Protein AF-A0A9E3E970-F1 (afdb_monomer)

Secondary structure (DSSP, 8-state):
-EEEEESPPPTTTS--S-EEHHHHHHHHHH---SEEEEE-HHHHHHHHHHHHTT---TTSPPPPHHHHHHHHTTTGGGHHHHHHTT---S-TT-PPPPPPGGG--HHHHHHHHHHHHHHHHHH-HHHHHHHHHHHHHHHHHHHHT--S-HHHHHHHHHHHHHHHHHHHHHHTT--S-HHHHHHHHHHHHHHHHHHHHHHTT--S-EEEEEEETTEEEEEEEETTEEEEES--STT-EEEEEEEEEESS---EEEEEEEE-

Radius of gyration: 18.22 Å; Cα contacts (8 Å, |Δi|>4): 454; chains: 1; bounding box: 36×43×51 Å

pLDDT: mean 91.6, std 11.48, range [42.0, 98.88]

Mean predicted aligned error: 4.75 Å

Structure (mmCIF, N/CA/C/O backbone):
data_AF-A0A9E3E970-F1
#
_entry.id   AF-A0A9E3E970-F1
#
loop_
_atom_site.group_PDB
_atom_site.id
_atom_site.type_symbol
_atom_site.label_atom_id
_atom_site.label_alt_id
_atom_site.label_comp_id
_atom_site.label_asym_id
_atom_site.label_entity_id
_atom_site.label_seq_id
_atom_site.pdbx_PDB_ins_code
_atom_site.Cartn_x
_atom_site.Cartn_y
_atom_site.Cartn_z
_atom_site.occupancy
_atom_site.B_iso_or_equiv
_atom_site.auth_seq_id
_atom_site.auth_comp_id
_atom_site.auth_asym_id
_atom_site.auth_atom_id
_atom_site.pdbx_PDB_model_num
ATOM 1 N N . MET A 1 1 ? 3.393 6.072 -10.618 1.00 89.75 1 MET A N 1
ATOM 2 C CA . MET A 1 1 ? 3.023 4.786 -11.252 1.00 89.75 1 MET A CA 1
ATOM 3 C C . MET A 1 1 ? 3.759 3.598 -10.650 1.00 89.75 1 MET A C 1
ATOM 5 O O . MET A 1 1 ? 4.917 3.729 -10.258 1.00 89.75 1 MET A O 1
ATOM 9 N N . VAL A 1 2 ? 3.107 2.430 -10.656 1.00 95.81 2 VAL A N 1
ATOM 10 C CA . VAL A 1 2 ? 3.748 1.128 -10.426 1.00 95.81 2 VAL A CA 1
ATOM 11 C C . VAL A 1 2 ? 4.296 0.612 -11.752 1.00 95.81 2 VAL A C 1
ATOM 13 O O . VAL A 1 2 ? 3.579 0.541 -12.754 1.00 95.81 2 VAL A O 1
ATOM 16 N N . LEU A 1 3 ? 5.572 0.243 -11.755 1.00 95.44 3 LEU A N 1
ATOM 17 C CA . LEU A 1 3 ? 6.251 -0.310 -12.921 1.00 95.44 3 LEU A CA 1
ATOM 18 C C . LEU A 1 3 ? 6.224 -1.839 -12.890 1.00 95.44 3 LEU A C 1
ATOM 20 O O . LEU A 1 3 ? 6.558 -2.443 -11.874 1.00 95.44 3 LEU A O 1
ATOM 24 N N . ASN A 1 4 ? 5.899 -2.471 -14.016 1.00 95.50 4 ASN A N 1
ATOM 25 C CA . ASN A 1 4 ? 6.040 -3.915 -14.210 1.00 95.50 4 ASN A CA 1
ATOM 26 C C . ASN A 1 4 ? 6.989 -4.194 -15.389 1.00 95.50 4 ASN A C 1
ATOM 28 O O . ASN A 1 4 ? 6.553 -4.194 -16.545 1.00 95.50 4 ASN A O 1
ATOM 32 N N . PRO A 1 5 ? 8.292 -4.364 -15.114 1.00 94.50 5 PRO A N 1
ATOM 33 C CA . PRO A 1 5 ? 9.315 -4.602 -16.131 1.00 94.50 5 PRO A CA 1
ATOM 34 C C . PRO A 1 5 ? 9.052 -5.843 -17.001 1.00 94.50 5 PRO A C 1
ATOM 36 O O . PRO A 1 5 ? 8.704 -6.910 -16.489 1.00 94.50 5 PRO A O 1
ATOM 39 N N . LEU A 1 6 ? 9.278 -5.723 -18.312 1.00 92.00 6 LEU A N 1
ATOM 40 C CA . LEU A 1 6 ? 9.127 -6.796 -19.299 1.00 92.00 6 LEU A CA 1
ATOM 41 C C . LEU A 1 6 ? 10.467 -7.168 -19.973 1.00 92.00 6 LEU A C 1
ATOM 43 O O . LEU A 1 6 ? 11.250 -6.272 -20.315 1.00 92.00 6 LEU A O 1
ATOM 47 N N . PRO A 1 7 ? 10.693 -8.463 -20.284 1.00 88.81 7 PRO A N 1
ATOM 48 C CA . PRO A 1 7 ? 9.803 -9.600 -20.020 1.00 88.81 7 PRO A CA 1
ATOM 49 C C . PRO A 1 7 ? 9.729 -9.952 -18.526 1.00 88.81 7 PRO A C 1
ATOM 51 O O . PRO A 1 7 ? 10.628 -9.619 -17.761 1.00 88.81 7 PRO A O 1
ATOM 54 N N . ALA A 1 8 ? 8.658 -10.640 -18.120 1.00 81.62 8 ALA A N 1
ATOM 55 C CA . ALA A 1 8 ? 8.549 -11.151 -16.757 1.00 81.62 8 ALA A CA 1
ATOM 56 C C . ALA A 1 8 ? 9.716 -12.112 -16.440 1.00 81.62 8 ALA A C 1
ATOM 58 O O . ALA A 1 8 ? 10.157 -12.846 -17.335 1.00 81.62 8 ALA A O 1
ATOM 59 N N . PRO A 1 9 ? 10.203 -12.150 -15.187 1.00 75.44 9 PRO A N 1
ATOM 60 C CA . PRO A 1 9 ? 11.309 -13.020 -14.810 1.00 75.44 9 PRO A CA 1
ATOM 61 C C . PRO A 1 9 ? 10.949 -14.489 -15.051 1.00 75.44 9 PRO A C 1
ATOM 63 O O . PRO A 1 9 ? 9.911 -14.990 -14.598 1.00 75.44 9 PRO A O 1
ATOM 66 N N . SER A 1 10 ? 11.824 -15.200 -15.765 1.00 72.94 10 SER A N 1
ATOM 67 C CA . SER A 1 10 ? 11.634 -16.630 -16.011 1.00 72.94 10 SER A CA 1
ATOM 68 C C . SER A 1 10 ? 11.702 -17.416 -14.698 1.00 72.94 10 SER A C 1
ATOM 70 O O . SER A 1 10 ? 12.382 -17.020 -13.752 1.00 72.94 10 SER A O 1
ATOM 72 N N . ARG A 1 11 ? 11.053 -18.588 -14.635 1.00 67.62 11 ARG A N 1
ATOM 73 C CA . ARG A 1 11 ? 11.097 -19.473 -13.450 1.00 67.62 11 ARG A CA 1
ATOM 74 C C . ARG A 1 11 ? 12.522 -19.801 -12.978 1.00 67.62 11 ARG A C 1
ATOM 76 O O . ARG A 1 11 ? 12.715 -20.021 -11.789 1.00 67.62 11 ARG A O 1
ATOM 83 N N . ALA A 1 12 ? 13.494 -19.848 -13.891 1.00 59.78 12 ALA A N 1
ATOM 84 C CA . ALA A 1 12 ? 14.896 -20.125 -13.577 1.00 59.78 12 ALA A CA 1
ATOM 85 C C . ALA A 1 12 ? 15.627 -18.927 -12.943 1.00 59.78 12 ALA A C 1
ATOM 87 O O . ALA A 1 12 ? 16.611 -19.126 -12.239 1.00 59.78 12 ALA A O 1
ATOM 88 N N . GLN A 1 13 ? 15.147 -17.704 -13.182 1.00 63.44 13 GLN A N 1
ATOM 89 C CA . GLN A 1 13 ? 15.713 -16.463 -12.643 1.00 63.44 13 GLN A CA 1
ATOM 90 C C . GLN A 1 13 ? 15.093 -16.055 -11.302 1.00 63.44 13 GLN A C 1
ATOM 92 O O . GLN A 1 13 ? 15.619 -15.159 -10.649 1.00 63.44 13 GLN A O 1
ATOM 97 N N . ARG A 1 14 ? 13.990 -16.696 -10.892 1.00 72.56 14 ARG A N 1
ATOM 98 C CA . ARG A 1 14 ? 13.326 -16.400 -9.619 1.00 72.56 14 ARG A CA 1
ATOM 99 C C . ARG A 1 14 ? 14.222 -16.774 -8.447 1.00 72.56 14 ARG A C 1
ATOM 101 O O . AR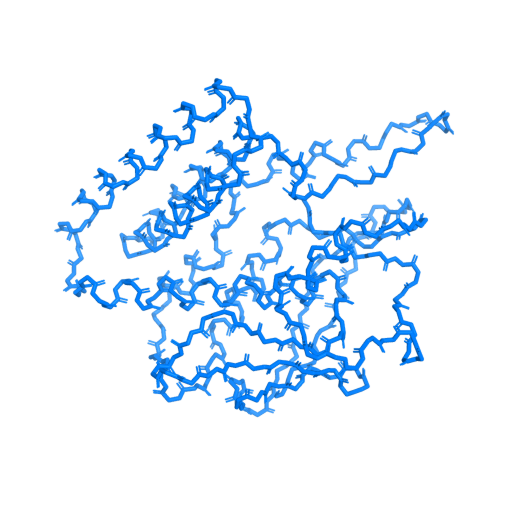G A 1 14 ? 14.702 -17.910 -8.351 1.00 72.56 14 ARG A O 1
ATOM 108 N N . ASN A 1 15 ? 14.411 -15.826 -7.540 1.00 66.94 15 ASN A N 1
ATOM 109 C CA . ASN A 1 15 ? 15.110 -16.071 -6.298 1.00 66.94 15 ASN A CA 1
ATOM 110 C C . ASN A 1 15 ? 14.233 -16.970 -5.417 1.00 66.94 15 ASN A C 1
ATOM 112 O O . ASN A 1 15 ? 13.068 -16.677 -5.166 1.00 66.94 15 ASN A O 1
ATOM 116 N N . ARG A 1 16 ? 14.779 -18.097 -4.954 1.00 75.81 16 ARG A N 1
ATOM 117 C CA . ARG A 1 16 ? 14.053 -19.019 -4.064 1.00 75.81 16 ARG A CA 1
ATOM 118 C C . ARG A 1 16 ? 14.128 -18.600 -2.597 1.00 75.81 16 ARG A C 1
ATOM 120 O O . ARG A 1 16 ? 13.463 -19.213 -1.763 1.00 75.81 16 ARG A O 1
ATOM 127 N N . HIS A 1 17 ? 14.942 -17.597 -2.276 1.00 84.44 17 HIS A N 1
ATOM 128 C CA . HIS A 1 17 ? 15.058 -17.076 -0.925 1.00 84.44 17 HIS A CA 1
ATOM 129 C C . HIS A 1 17 ? 13.853 -16.211 -0.570 1.00 84.44 17 HIS A C 1
ATOM 131 O O . HIS A 1 17 ? 13.454 -15.327 -1.323 1.00 84.44 17 HIS A O 1
ATOM 137 N N . LEU A 1 18 ? 13.308 -16.464 0.619 1.00 91.06 18 LEU A N 1
ATOM 138 C CA . LEU A 1 18 ? 12.272 -15.634 1.207 1.00 91.06 18 LEU A CA 1
ATOM 139 C C . LEU A 1 18 ? 12.833 -14.232 1.477 1.00 91.06 18 LEU A C 1
ATOM 141 O O . LEU A 1 18 ? 13.808 -14.088 2.217 1.00 91.06 18 LEU A O 1
ATOM 145 N N . SER A 1 19 ? 12.200 -13.217 0.899 1.00 93.75 19 SER A N 1
ATOM 146 C CA . SER A 1 19 ? 12.526 -11.804 1.114 1.00 93.75 19 SER A CA 1
ATOM 147 C C . SER A 1 19 ? 11.376 -11.066 1.807 1.00 93.75 19 SER A C 1
ATOM 149 O O . SER A 1 19 ? 10.282 -11.604 1.972 1.00 93.75 19 SER A O 1
ATOM 151 N N . CYS A 1 20 ? 11.609 -9.830 2.245 1.00 95.94 20 CYS A N 1
ATOM 152 C CA . CYS A 1 20 ? 10.509 -8.939 2.617 1.00 95.94 20 CYS A CA 1
ATOM 153 C C . CYS A 1 20 ? 9.732 -8.540 1.351 1.00 95.94 20 CYS A C 1
ATOM 155 O O . CYS A 1 20 ? 10.352 -8.216 0.339 1.00 95.94 20 CYS A O 1
ATOM 157 N N . ALA A 1 21 ? 8.399 -8.504 1.406 1.00 97.38 21 ALA A N 1
ATOM 158 C CA . ALA A 1 21 ? 7.566 -8.098 0.270 1.00 97.38 21 ALA A CA 1
ATOM 159 C C . ALA A 1 21 ? 7.916 -6.696 -0.258 1.00 97.38 21 ALA A C 1
ATOM 161 O O . ALA A 1 21 ? 7.975 -6.510 -1.471 1.00 97.38 21 ALA A O 1
ATOM 162 N N . TRP A 1 22 ? 8.263 -5.749 0.624 1.00 96.50 22 TRP A N 1
ATOM 163 C CA . TRP A 1 22 ? 8.774 -4.438 0.206 1.00 96.50 22 TRP A CA 1
ATOM 164 C C . TRP A 1 22 ? 10.061 -4.543 -0.610 1.00 96.50 22 TRP A C 1
ATOM 166 O O . TRP A 1 22 ? 10.170 -3.897 -1.643 1.00 96.50 22 TRP A O 1
ATOM 176 N N . GLN A 1 23 ? 10.997 -5.410 -0.214 1.00 96.00 23 GLN A N 1
ATOM 177 C CA . GLN A 1 23 ? 12.234 -5.606 -0.972 1.00 96.00 23 GLN A CA 1
ATOM 178 C C . GLN A 1 23 ? 11.950 -6.167 -2.370 1.00 96.00 23 GLN A C 1
ATOM 180 O O . GLN A 1 23 ? 12.575 -5.747 -3.340 1.00 96.00 23 GLN A O 1
ATOM 185 N N . ALA A 1 24 ? 11.001 -7.101 -2.491 1.00 95.81 24 ALA A N 1
ATOM 186 C CA . ALA A 1 24 ? 10.593 -7.639 -3.787 1.00 95.81 24 ALA A CA 1
ATOM 187 C C . ALA A 1 24 ? 9.978 -6.550 -4.687 1.00 95.81 24 ALA A C 1
ATOM 189 O O . ALA A 1 24 ? 10.324 -6.466 -5.866 1.00 95.81 24 ALA A O 1
ATOM 190 N N . VAL A 1 25 ? 9.125 -5.686 -4.123 1.00 97.44 25 VAL A N 1
ATOM 191 C CA . VAL A 1 25 ? 8.552 -4.529 -4.828 1.00 97.44 25 VAL A CA 1
ATOM 192 C C . VAL A 1 25 ? 9.646 -3.551 -5.256 1.00 97.44 25 VAL A C 1
ATOM 194 O O . VAL A 1 25 ? 9.717 -3.207 -6.433 1.00 97.44 25 VAL A O 1
ATOM 197 N N . GLU A 1 26 ? 10.532 -3.141 -4.347 1.00 95.81 26 GLU A N 1
ATOM 198 C CA . GLU A 1 26 ? 11.637 -2.216 -4.632 1.00 95.81 26 GLU A CA 1
ATOM 199 C C . GLU A 1 26 ? 12.558 -2.736 -5.739 1.00 95.81 26 GLU A C 1
ATOM 201 O O . GLU A 1 26 ? 12.889 -1.993 -6.666 1.00 95.81 26 GLU A O 1
ATOM 206 N N . ASN A 1 27 ? 12.919 -4.023 -5.696 1.00 94.88 27 ASN A N 1
ATOM 207 C CA . ASN A 1 27 ? 13.741 -4.650 -6.729 1.00 94.88 27 ASN A CA 1
ATOM 208 C C . ASN A 1 27 ? 13.074 -4.541 -8.106 1.00 94.88 27 ASN A C 1
ATOM 210 O O . ASN A 1 27 ? 13.721 -4.152 -9.073 1.00 94.88 27 ASN A O 1
ATOM 214 N N . ARG A 1 28 ? 11.768 -4.823 -8.195 1.00 95.31 28 ARG A N 1
ATOM 215 C CA . ARG A 1 28 ? 11.013 -4.712 -9.452 1.00 95.31 28 ARG A CA 1
ATOM 216 C C . ARG A 1 28 ? 10.837 -3.267 -9.906 1.00 95.31 28 ARG A C 1
ATOM 218 O O . ARG A 1 28 ? 10.915 -2.996 -11.098 1.00 95.31 28 ARG A O 1
ATOM 225 N N . GLN A 1 29 ? 10.625 -2.336 -8.978 1.00 95.56 29 GLN A N 1
ATOM 226 C CA . GLN A 1 29 ? 10.483 -0.913 -9.293 1.00 95.56 29 GLN A CA 1
ATOM 227 C C . GLN A 1 29 ? 11.783 -0.265 -9.789 1.00 95.56 29 GLN A C 1
ATOM 229 O O . GLN A 1 29 ? 11.719 0.741 -10.488 1.00 95.56 29 GLN A O 1
ATOM 234 N N . THR A 1 30 ? 12.941 -0.820 -9.430 1.00 93.94 30 THR A N 1
ATOM 235 C CA . THR A 1 30 ? 14.270 -0.303 -9.809 1.00 93.94 30 THR A CA 1
ATOM 236 C C . THR A 1 30 ? 14.935 -1.112 -10.924 1.00 93.94 30 THR A C 1
ATOM 238 O O . THR A 1 30 ? 16.035 -0.782 -11.371 1.00 93.94 30 THR A O 1
ATOM 241 N N . GLU A 1 31 ? 14.272 -2.164 -11.407 1.00 92.50 31 GLU A N 1
ATOM 242 C CA . GLU A 1 31 ? 14.797 -3.032 -12.451 1.00 92.50 31 GLU A CA 1
ATOM 243 C C . GLU A 1 31 ? 14.843 -2.314 -13.802 1.00 92.50 31 GLU A C 1
ATOM 245 O O . GLU A 1 31 ? 13.840 -1.825 -14.333 1.00 92.50 31 GLU A O 1
ATOM 250 N N . ALA A 1 32 ? 16.032 -2.305 -14.401 1.00 90.50 32 ALA A N 1
ATOM 251 C CA . ALA A 1 32 ? 16.210 -1.808 -15.751 1.00 90.50 32 ALA A CA 1
ATOM 252 C C . ALA A 1 32 ? 15.537 -2.755 -16.755 1.00 90.50 32 ALA A C 1
ATOM 254 O O . ALA A 1 32 ? 15.919 -3.917 -16.889 1.00 90.50 32 ALA A O 1
ATOM 255 N N . ALA A 1 33 ? 14.591 -2.230 -17.527 1.00 91.00 33 ALA A N 1
ATOM 256 C CA . ALA A 1 33 ? 13.971 -2.943 -18.634 1.00 91.00 33 ALA A CA 1
ATOM 257 C C . ALA A 1 33 ? 13.914 -2.082 -19.894 1.00 91.00 33 ALA A C 1
ATOM 259 O O . ALA A 1 33 ? 14.287 -0.910 -19.908 1.00 91.00 33 ALA A O 1
ATOM 260 N N . ARG A 1 34 ? 13.495 -2.703 -20.996 1.00 89.69 34 ARG A N 1
ATOM 261 C CA . ARG A 1 34 ? 13.232 -2.004 -22.264 1.00 89.69 34 ARG A CA 1
ATOM 262 C C . ARG A 1 34 ? 11.753 -1.712 -22.465 1.00 89.69 34 ARG A C 1
ATOM 264 O O . ARG A 1 34 ? 11.412 -0.870 -23.290 1.00 89.69 34 ARG A O 1
ATOM 271 N N . GLN A 1 35 ? 10.897 -2.454 -21.769 1.00 91.25 35 GLN A N 1
ATOM 272 C CA . GLN A 1 35 ? 9.453 -2.321 -21.814 1.00 91.25 35 GLN A CA 1
ATOM 273 C C . GLN A 1 35 ? 8.875 -2.525 -20.416 1.00 91.25 35 GLN A C 1
ATOM 275 O O . GLN A 1 35 ? 9.460 -3.235 -19.601 1.00 91.25 35 GLN A O 1
ATOM 280 N N . TRP A 1 36 ? 7.712 -1.938 -20.170 1.00 93.06 36 TRP A N 1
ATOM 281 C CA . TRP A 1 36 ? 6.975 -2.039 -18.922 1.00 93.06 36 TRP A CA 1
ATOM 282 C C . TRP A 1 36 ? 5.481 -2.138 -19.204 1.00 93.06 36 TRP A C 1
ATOM 284 O O . TRP A 1 36 ? 4.989 -1.591 -20.198 1.00 93.06 36 TRP A O 1
ATOM 294 N N . TRP A 1 37 ? 4.757 -2.774 -18.290 1.00 93.88 37 TRP A N 1
ATOM 295 C CA . TRP A 1 37 ? 3.399 -2.334 -18.005 1.00 93.88 37 TRP A CA 1
ATOM 296 C C . TRP A 1 37 ? 3.437 -1.211 -16.973 1.00 93.88 37 TRP A C 1
ATOM 298 O O . TRP A 1 37 ? 4.167 -1.288 -15.984 1.00 93.88 37 TRP A O 1
ATOM 308 N N . LEU A 1 38 ? 2.665 -0.165 -17.234 1.00 93.81 38 LEU A N 1
ATOM 309 C CA . LEU A 1 38 ? 2.463 0.975 -16.357 1.00 93.81 38 LEU A CA 1
ATOM 310 C C . LEU A 1 38 ? 1.085 0.849 -15.722 1.00 93.81 38 LEU A C 1
ATOM 312 O O . LEU A 1 38 ? 0.088 0.780 -16.445 1.00 93.81 38 LEU A O 1
ATOM 316 N N . ILE A 1 39 ? 1.044 0.827 -14.395 1.00 95.19 39 ILE A N 1
ATOM 317 C CA . ILE A 1 39 ? -0.187 0.786 -13.609 1.00 95.19 39 ILE A CA 1
ATOM 318 C C . ILE A 1 39 ? -0.276 2.099 -12.825 1.00 95.19 39 ILE A C 1
ATOM 320 O O . ILE A 1 39 ? 0.691 2.494 -12.159 1.00 95.19 39 ILE A O 1
ATOM 324 N N . ALA A 1 40 ? -1.403 2.804 -12.928 1.00 94.69 40 ALA A N 1
ATOM 325 C CA . ALA A 1 40 ? -1.621 4.016 -12.145 1.00 94.69 40 ALA A CA 1
ATOM 326 C C . ALA A 1 40 ? -1.785 3.655 -10.659 1.00 94.69 40 ALA A C 1
ATOM 328 O O . ALA A 1 40 ? -2.270 2.575 -10.328 1.00 94.69 40 ALA A O 1
ATOM 329 N N . GLN A 1 41 ? -1.401 4.551 -9.752 1.00 96.50 41 GLN A N 1
ATOM 330 C CA . GLN A 1 41 ? -1.565 4.317 -8.312 1.00 96.50 41 GLN A CA 1
ATOM 331 C C . GLN A 1 41 ? -3.047 4.157 -7.949 1.00 96.50 41 GLN A C 1
ATOM 333 O O . GLN A 1 41 ? -3.409 3.301 -7.151 1.00 96.50 41 GLN A O 1
ATOM 338 N N . ILE A 1 42 ? -3.933 4.901 -8.621 1.00 96.19 42 ILE A N 1
ATOM 339 C CA . ILE A 1 42 ? -5.381 4.732 -8.442 1.00 96.19 42 ILE A CA 1
ATOM 340 C C . ILE A 1 42 ? -5.863 3.330 -8.849 1.00 96.19 42 ILE A C 1
ATOM 342 O O . ILE A 1 42 ? -6.729 2.770 -8.183 1.00 96.19 42 ILE A O 1
ATOM 346 N N . ASP A 1 43 ? -5.281 2.731 -9.892 1.00 97.38 43 ASP A N 1
ATOM 347 C CA . ASP A 1 43 ? -5.656 1.387 -10.339 1.00 97.38 43 ASP A CA 1
ATOM 348 C C . ASP A 1 43 ? -5.169 0.316 -9.347 1.00 97.38 43 ASP A C 1
ATOM 350 O O . ASP A 1 43 ? -5.905 -0.632 -9.062 1.00 97.38 43 ASP A O 1
ATOM 354 N N . HIS A 1 44 ? -3.969 0.471 -8.758 1.00 98.19 44 HIS A N 1
ATOM 355 C CA . HIS A 1 44 ? -3.555 -0.420 -7.662 1.00 98.19 44 HIS A CA 1
ATOM 356 C C . HIS A 1 44 ? -4.447 -0.242 -6.436 1.00 98.19 44 HIS A C 1
ATOM 358 O O . HIS A 1 44 ? -4.718 -1.216 -5.741 1.00 98.19 44 HIS A O 1
ATOM 364 N N . ALA A 1 45 ? -4.922 0.979 -6.165 1.00 98.50 45 ALA A N 1
ATOM 365 C CA . ALA A 1 45 ? -5.724 1.248 -4.979 1.00 98.50 45 ALA A CA 1
ATOM 366 C C . ALA A 1 45 ? -7.070 0.544 -5.083 1.00 98.50 45 ALA A C 1
ATOM 368 O O . ALA A 1 45 ? -7.490 -0.118 -4.136 1.00 98.50 45 ALA A O 1
ATOM 369 N N . VAL A 1 46 ? -7.686 0.587 -6.266 1.00 98.50 46 VAL A N 1
ATOM 370 C CA . VAL A 1 46 ? -8.885 -0.199 -6.574 1.00 98.50 46 VAL A CA 1
ATOM 371 C C . VAL A 1 46 ? -8.632 -1.690 -6.353 1.00 98.50 46 VAL A C 1
ATOM 373 O O . VAL A 1 46 ? -9.411 -2.335 -5.651 1.00 98.50 46 VAL A O 1
ATOM 376 N N . LEU A 1 47 ? -7.507 -2.227 -6.844 1.00 98.62 47 LEU A N 1
ATOM 377 C CA . LEU A 1 47 ? -7.129 -3.619 -6.581 1.00 98.62 47 LEU A CA 1
ATOM 378 C C . LEU A 1 47 ? -6.978 -3.908 -5.075 1.00 98.62 47 LEU A C 1
ATOM 380 O O . LEU A 1 47 ? -7.416 -4.958 -4.611 1.00 98.62 47 LEU A O 1
ATOM 384 N N . ALA A 1 48 ? -6.397 -2.993 -4.295 1.00 98.75 48 ALA A N 1
ATOM 385 C CA . ALA A 1 48 ? -6.291 -3.126 -2.842 1.00 98.75 48 ALA A CA 1
ATOM 386 C C . ALA A 1 48 ? -7.672 -3.187 -2.164 1.00 98.75 48 ALA A C 1
ATOM 388 O O . ALA A 1 48 ? -7.870 -3.990 -1.253 1.00 98.75 48 ALA A O 1
ATOM 389 N N . GLY A 1 49 ? -8.644 -2.397 -2.631 1.00 98.69 49 GLY A N 1
ATOM 390 C CA . GLY A 1 49 ? -10.037 -2.478 -2.180 1.00 98.69 49 GLY A CA 1
ATOM 391 C C . GLY A 1 49 ? -10.690 -3.819 -2.528 1.00 98.69 49 GLY A C 1
ATOM 392 O O . GLY A 1 49 ? -11.325 -4.445 -1.677 1.00 98.69 49 GLY A O 1
ATOM 393 N N . ASP A 1 50 ? -10.471 -4.309 -3.749 1.00 98.12 50 ASP A N 1
ATOM 394 C CA . ASP A 1 50 ? -10.946 -5.621 -4.197 1.00 98.12 50 ASP A CA 1
ATOM 395 C C . ASP A 1 50 ? -10.364 -6.781 -3.375 1.00 98.12 50 ASP A C 1
ATOM 397 O O . ASP A 1 50 ? -11.071 -7.751 -3.081 1.00 98.12 50 ASP A O 1
ATOM 401 N N . LEU A 1 51 ? -9.087 -6.684 -2.999 1.00 97.94 51 LEU A N 1
ATOM 402 C CA . LEU A 1 51 ? -8.428 -7.623 -2.093 1.00 97.94 51 LEU A CA 1
ATOM 403 C C . LEU A 1 51 ? -9.061 -7.558 -0.701 1.00 97.94 51 LEU A C 1
ATOM 405 O O . LEU A 1 51 ? -9.433 -8.598 -0.161 1.00 97.94 51 LEU A O 1
ATOM 409 N N . ALA A 1 52 ? -9.241 -6.353 -0.153 1.00 98.00 52 ALA A N 1
ATOM 410 C CA . ALA A 1 52 ? -9.832 -6.136 1.165 1.00 98.00 52 ALA A CA 1
ATOM 411 C C . ALA A 1 52 ? -11.245 -6.732 1.279 1.00 98.00 52 ALA A C 1
ATOM 413 O O . ALA A 1 52 ? -11.566 -7.377 2.275 1.00 98.00 52 ALA A O 1
ATOM 414 N N . ALA A 1 53 ? -12.062 -6.588 0.231 1.00 97.25 53 ALA A N 1
ATOM 415 C CA . ALA A 1 53 ? -13.414 -7.145 0.161 1.00 97.25 53 ALA A CA 1
ATOM 416 C C . ALA A 1 53 ? -13.464 -8.686 0.166 1.00 97.25 53 ALA A C 1
ATOM 418 O O . ALA A 1 53 ? -14.535 -9.265 0.343 1.00 97.25 53 ALA A O 1
ATOM 419 N N . ARG A 1 54 ? -12.328 -9.356 -0.060 1.00 96.38 54 ARG A N 1
ATOM 420 C CA . ARG A 1 54 ? -12.220 -10.817 -0.207 1.00 96.38 54 ARG A CA 1
ATOM 421 C C . ARG A 1 54 ? -11.301 -11.459 0.829 1.00 96.38 54 ARG A C 1
ATOM 423 O O . ARG A 1 54 ? -10.954 -12.632 0.694 1.00 96.38 54 ARG A O 1
ATOM 430 N N . LEU A 1 55 ? -10.886 -10.699 1.842 1.00 95.62 55 LEU A N 1
ATOM 431 C CA . LEU A 1 55 ? -10.117 -11.240 2.953 1.00 95.62 55 LEU A CA 1
ATOM 432 C C . LEU A 1 55 ? -10.981 -12.221 3.744 1.00 95.62 55 LEU A C 1
ATOM 434 O O . LEU A 1 55 ? -12.026 -11.872 4.287 1.00 95.62 55 LEU A O 1
ATOM 438 N N . GLU A 1 56 ? -10.496 -13.450 3.847 1.00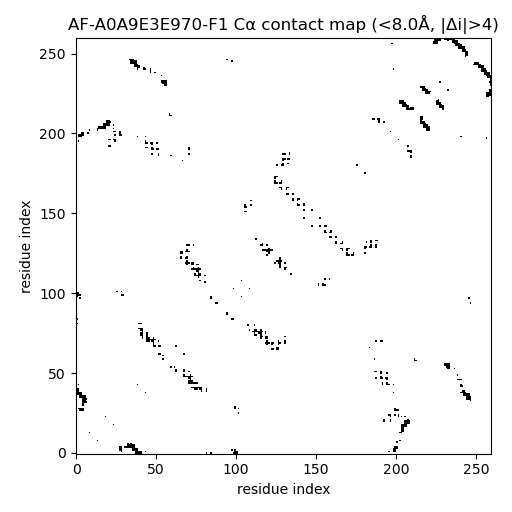 94.06 56 GLU A N 1
ATOM 439 C CA . GLU A 1 56 ? -11.072 -14.516 4.656 1.00 94.06 56 GLU A CA 1
ATOM 440 C C . GLU A 1 56 ? -9.970 -15.067 5.562 1.00 94.06 56 GLU A C 1
ATOM 442 O O . GLU A 1 56 ? -9.372 -16.111 5.302 1.00 94.06 56 GLU A O 1
ATOM 447 N N . PHE A 1 57 ? -9.665 -14.332 6.633 1.00 93.94 57 PHE A N 1
ATOM 448 C CA . PHE A 1 57 ? -8.669 -14.733 7.623 1.00 93.94 57 PHE A CA 1
ATOM 449 C C . PHE A 1 57 ? -9.203 -14.485 9.038 1.00 93.94 57 PHE A C 1
ATOM 451 O O . PHE A 1 57 ? -9.628 -13.366 9.307 1.00 93.94 57 PHE A O 1
ATOM 458 N N . PRO A 1 58 ? -9.163 -15.458 9.975 1.00 92.69 58 PRO A N 1
ATOM 459 C CA . PRO A 1 58 ? -9.824 -15.329 11.283 1.00 92.69 58 PRO A CA 1
ATOM 460 C C . PRO A 1 58 ? -9.422 -14.102 12.112 1.00 92.69 58 PRO A C 1
ATOM 462 O O . PRO A 1 58 ? -10.192 -13.637 12.947 1.00 92.69 58 PRO A O 1
ATOM 465 N N . ALA A 1 59 ? -8.209 -13.591 11.903 1.00 92.62 59 ALA A N 1
ATOM 466 C CA . ALA A 1 59 ? -7.693 -12.422 12.605 1.00 92.62 59 ALA A CA 1
ATOM 467 C C . ALA A 1 59 ? -8.045 -11.082 11.932 1.00 92.62 59 ALA A C 1
ATOM 469 O O . ALA A 1 59 ? -7.598 -10.049 12.420 1.00 92.62 59 ALA A O 1
ATOM 470 N N . ILE A 1 60 ? -8.785 -11.099 10.821 1.00 93.88 60 ILE A N 1
ATOM 471 C CA . ILE A 1 60 ? -9.251 -9.922 10.086 1.00 93.88 60 ILE A CA 1
ATOM 472 C C . ILE A 1 60 ? -10.784 -9.896 10.182 1.00 93.88 60 ILE A C 1
ATOM 474 O O . ILE A 1 60 ? -11.431 -10.886 9.833 1.00 93.88 60 ILE A O 1
ATOM 478 N N . PRO A 1 61 ? -11.393 -8.805 10.678 1.00 93.56 61 PRO A N 1
ATOM 479 C CA . P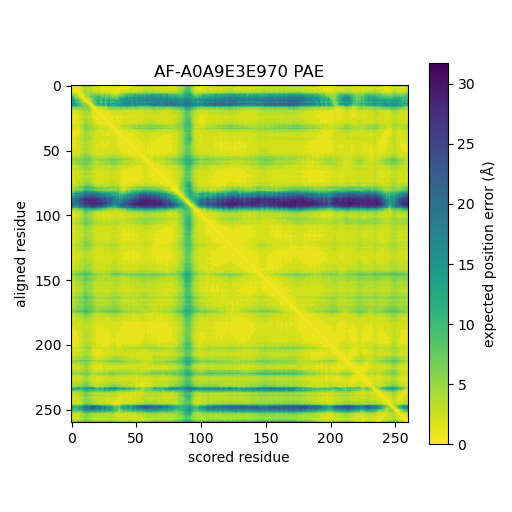RO A 1 61 ? -12.842 -8.698 10.760 1.00 93.56 61 PRO A CA 1
ATOM 480 C C . PRO A 1 61 ? -13.462 -8.554 9.368 1.00 93.56 61 PRO A C 1
ATOM 482 O O . PRO A 1 61 ? -12.809 -8.127 8.417 1.00 93.56 61 PRO A O 1
ATOM 485 N N . ILE A 1 62 ? -14.765 -8.825 9.270 1.00 95.06 62 ILE A N 1
ATOM 486 C CA . ILE A 1 62 ? -15.543 -8.415 8.098 1.00 95.06 62 ILE A CA 1
ATOM 487 C C . ILE A 1 62 ? -15.511 -6.885 8.036 1.00 95.06 62 ILE A C 1
ATOM 489 O O . ILE A 1 62 ? -15.916 -6.207 8.983 1.00 95.06 62 ILE A O 1
ATOM 493 N N . LEU A 1 63 ? -15.000 -6.351 6.931 1.00 97.56 63 LEU A N 1
ATOM 494 C CA . LEU A 1 63 ? -14.842 -4.915 6.742 1.00 97.56 63 LEU A CA 1
ATOM 495 C C . LEU A 1 63 ? -16.163 -4.283 6.301 1.00 97.56 63 LEU A C 1
ATOM 497 O O . LEU A 1 63 ? -16.923 -4.874 5.535 1.00 97.56 63 LEU A O 1
ATOM 501 N N . SER A 1 64 ? -16.426 -3.063 6.766 1.00 97.88 64 SER A N 1
ATOM 502 C CA . SER A 1 64 ? -17.552 -2.273 6.269 1.00 97.88 64 SER A CA 1
ATOM 503 C C . SER A 1 64 ? -17.278 -1.752 4.856 1.00 97.88 64 SER A C 1
ATOM 505 O O . SER A 1 64 ? -16.124 -1.588 4.451 1.00 97.88 64 SER A O 1
ATOM 507 N N . GLU A 1 65 ? -18.343 -1.414 4.126 1.00 98.19 65 GLU A N 1
ATOM 508 C CA . GLU A 1 65 ? -18.235 -0.773 2.808 1.00 98.19 65 GLU A CA 1
ATOM 509 C C . GLU A 1 65 ? -17.442 0.542 2.866 1.00 98.19 65 GLU A C 1
ATOM 511 O O . GLU A 1 65 ? -16.673 0.829 1.954 1.00 98.19 65 GLU A O 1
ATOM 516 N N . GLU A 1 66 ? -17.560 1.306 3.960 1.00 97.94 66 GLU A N 1
ATOM 517 C CA . GLU A 1 66 ? -16.765 2.522 4.189 1.00 97.94 66 GLU A CA 1
ATOM 518 C C . GLU A 1 66 ? -15.261 2.216 4.205 1.00 97.94 66 GLU A C 1
ATOM 520 O O . GLU A 1 66 ? -14.484 2.889 3.528 1.00 97.94 66 GLU A O 1
ATOM 525 N N . VAL A 1 67 ? -14.839 1.190 4.953 1.00 98.69 67 VAL A N 1
ATOM 526 C CA . VAL A 1 67 ? -13.424 0.806 5.062 1.00 98.69 67 VAL A CA 1
ATOM 527 C C . VAL A 1 67 ? -12.906 0.276 3.729 1.00 98.69 67 VAL A C 1
ATOM 529 O O . VAL A 1 67 ? -11.833 0.687 3.291 1.00 98.69 67 VAL A O 1
ATOM 532 N N . ILE A 1 68 ? -13.666 -0.594 3.061 1.00 98.88 68 ILE A N 1
ATOM 533 C CA . ILE A 1 68 ? -13.304 -1.125 1.739 1.00 98.88 68 ILE A CA 1
ATOM 534 C C . ILE A 1 68 ? -13.177 0.020 0.728 1.00 98.88 68 ILE A C 1
ATOM 536 O O . ILE A 1 68 ? -12.185 0.092 0.003 1.00 98.88 68 ILE A O 1
ATOM 540 N N . GLY A 1 69 ? -14.133 0.952 0.717 1.00 98.81 69 GLY A N 1
ATOM 541 C CA . GLY A 1 69 ? -14.103 2.135 -0.139 1.00 98.81 69 GLY A CA 1
ATOM 542 C C . GLY A 1 69 ? -12.901 3.035 0.146 1.00 98.81 69 GLY A C 1
ATOM 543 O O . GLY A 1 69 ? -12.244 3.499 -0.784 1.00 98.81 69 GLY A O 1
ATOM 544 N N . ALA A 1 70 ? -12.555 3.239 1.419 1.00 98.75 70 ALA A N 1
ATOM 545 C CA . ALA A 1 70 ? -11.380 4.014 1.807 1.00 98.75 70 ALA A CA 1
ATOM 546 C C . ALA A 1 70 ? -10.067 3.349 1.370 1.00 98.75 70 ALA A C 1
ATOM 548 O O . ALA A 1 70 ? -9.193 4.037 0.846 1.00 98.75 70 ALA A O 1
ATOM 549 N N . ILE A 1 71 ? -9.941 2.024 1.515 1.00 98.88 71 ILE A N 1
ATOM 550 C CA . ILE A 1 71 ? -8.798 1.263 0.983 1.00 98.88 71 ILE A CA 1
ATOM 551 C C . ILE A 1 71 ? -8.760 1.384 -0.546 1.00 98.88 71 ILE A C 1
ATOM 553 O O . ILE A 1 71 ? -7.704 1.653 -1.109 1.00 98.88 71 ILE A O 1
ATOM 557 N N . SER A 1 72 ? -9.909 1.282 -1.220 1.00 98.81 72 SER A N 1
ATOM 558 C CA . SER A 1 72 ? -10.009 1.442 -2.675 1.00 98.81 72 SER A CA 1
ATOM 559 C C . SER A 1 72 ? -9.597 2.833 -3.173 1.00 98.81 72 SER A C 1
ATOM 561 O O . SER A 1 72 ? -9.230 2.983 -4.336 1.00 98.81 72 SER A O 1
ATOM 563 N N . ALA A 1 73 ? -9.693 3.854 -2.320 1.00 98.38 73 ALA A N 1
A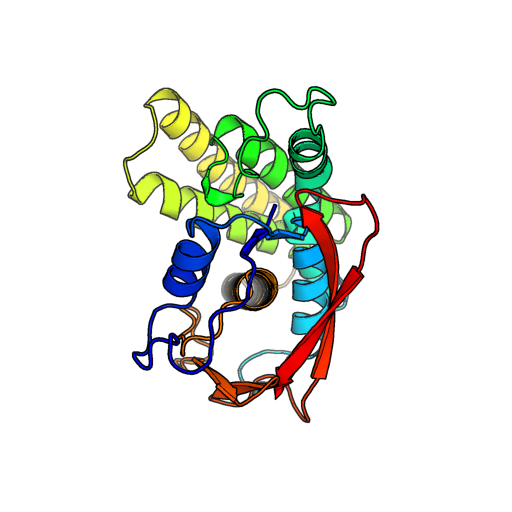TOM 564 C CA . ALA A 1 73 ? -9.417 5.248 -2.652 1.00 98.38 73 ALA A CA 1
ATOM 565 C C . ALA A 1 73 ? -8.118 5.780 -2.024 1.00 98.38 73 ALA A C 1
ATOM 567 O O . ALA A 1 73 ? -7.843 6.977 -2.143 1.00 98.38 73 ALA A O 1
ATOM 568 N N . HIS A 1 74 ? -7.322 4.929 -1.360 1.00 98.75 74 HIS A N 1
ATOM 569 C CA . HIS A 1 74 ? -6.188 5.381 -0.547 1.00 98.75 74 HIS A CA 1
ATOM 570 C C . HIS A 1 74 ? -5.112 6.119 -1.353 1.00 98.75 74 HIS A C 1
ATOM 572 O O . HIS A 1 74 ? -4.402 6.925 -0.772 1.00 98.75 74 HIS A O 1
ATOM 578 N N . ASP A 1 75 ? -5.038 5.914 -2.672 1.00 98.31 75 ASP A N 1
ATOM 579 C CA . ASP A 1 75 ? -4.132 6.628 -3.580 1.00 98.31 75 ASP A CA 1
ATOM 580 C C . ASP A 1 75 ? -4.855 7.483 -4.643 1.00 98.31 75 ASP A C 1
ATOM 582 O O . ASP A 1 75 ? -4.283 7.864 -5.665 1.00 98.31 75 ASP A O 1
ATOM 586 N N . ALA A 1 76 ? -6.112 7.872 -4.401 1.00 97.12 76 ALA A N 1
ATOM 587 C CA . ALA A 1 76 ? -6.890 8.690 -5.341 1.00 97.12 76 ALA A CA 1
ATOM 588 C C . ALA A 1 76 ? -6.223 10.039 -5.708 1.00 97.12 76 ALA A C 1
ATOM 590 O O . ALA A 1 76 ? -6.416 10.560 -6.813 1.00 97.12 76 ALA A O 1
ATOM 591 N N . GLY A 1 77 ? -5.414 10.605 -4.806 1.00 96.62 77 GLY A N 1
ATOM 592 C CA . GLY A 1 77 ? -4.709 11.872 -5.004 1.00 96.62 77 GLY A CA 1
ATOM 593 C C . GLY A 1 77 ? -3.570 11.830 -6.028 1.00 96.62 77 GLY A C 1
ATOM 594 O O . GLY A 1 77 ? -3.092 12.880 -6.455 1.00 96.62 77 GLY A O 1
ATOM 595 N N . TRP A 1 78 ? -3.154 10.643 -6.476 1.00 94.94 78 TRP A N 1
ATOM 596 C CA . TRP A 1 78 ? -2.059 10.475 -7.438 1.00 94.94 78 TRP A CA 1
ATOM 597 C C . TRP A 1 78 ? -2.424 10.780 -8.889 1.00 94.94 78 TRP A C 1
ATOM 599 O O . TRP A 1 78 ? -1.528 10.900 -9.723 1.00 94.94 78 TRP A O 1
ATOM 609 N N . THR A 1 79 ? -3.713 10.965 -9.191 1.00 88.75 79 THR A N 1
ATOM 610 C CA . THR A 1 79 ? -4.236 11.153 -10.556 1.00 88.75 79 THR A CA 1
ATOM 611 C C . THR A 1 79 ? -3.416 12.149 -11.390 1.00 88.75 79 THR A C 1
ATOM 613 O O . THR A 1 79 ? -3.114 11.8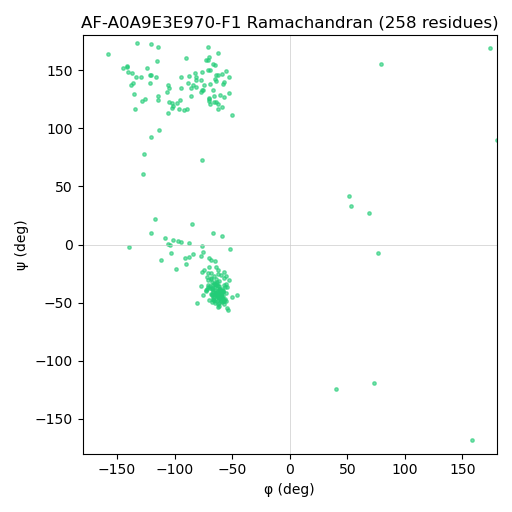85 -12.549 1.00 88.75 79 THR A O 1
ATOM 616 N N . GLN A 1 80 ? -3.012 13.287 -10.813 1.00 82.56 80 GLN A N 1
ATOM 617 C CA . GLN A 1 80 ? -2.227 14.296 -11.538 1.00 82.56 80 GLN A CA 1
ATOM 618 C C . GLN A 1 80 ? -0.786 13.847 -11.826 1.00 82.56 80 GLN A C 1
ATOM 620 O O . GLN A 1 80 ? -0.250 14.160 -12.886 1.00 82.56 80 GLN A O 1
ATOM 625 N N . LEU A 1 81 ? -0.157 13.111 -10.906 1.00 82.94 81 LEU A N 1
ATOM 626 C CA . LEU A 1 81 ? 1.219 12.630 -11.059 1.00 82.94 81 LEU A CA 1
ATOM 627 C C . LEU A 1 81 ? 1.301 11.492 -12.081 1.00 82.94 81 LEU A C 1
ATOM 629 O O . LEU A 1 81 ? 2.197 11.499 -12.922 1.00 82.94 81 LEU A O 1
ATOM 633 N N . ASP A 1 82 ? 0.330 10.576 -12.073 1.00 81.56 82 ASP A N 1
ATOM 634 C CA . ASP A 1 82 ? 0.284 9.470 -13.036 1.00 81.56 82 ASP A CA 1
ATOM 635 C C . ASP A 1 82 ? 0.053 9.952 -14.485 1.00 81.56 82 ASP A C 1
ATOM 637 O O . ASP A 1 82 ? 0.509 9.304 -15.426 1.00 81.56 82 ASP A O 1
ATOM 641 N N . VAL A 1 83 ? -0.606 11.104 -14.681 1.00 71.19 83 VAL A N 1
ATOM 642 C CA . VAL A 1 83 ? -0.767 11.743 -16.005 1.00 71.19 83 VAL A CA 1
ATOM 643 C C . VAL A 1 83 ? 0.507 12.466 -16.453 1.00 71.19 83 VAL A C 1
ATOM 645 O O . VAL A 1 83 ? 0.832 12.456 -17.637 1.00 71.19 83 VAL A O 1
ATOM 648 N N . LEU A 1 84 ? 1.263 13.085 -15.542 1.00 58.34 84 LEU A N 1
ATOM 649 C CA . LEU A 1 84 ? 2.485 13.812 -15.913 1.00 58.34 84 LEU A CA 1
ATOM 650 C C . LEU A 1 84 ? 3.597 12.881 -16.417 1.00 58.34 84 LEU A C 1
ATOM 652 O O . LEU A 1 84 ? 4.334 13.258 -17.330 1.00 58.34 84 LEU A O 1
ATOM 656 N N . ASP A 1 85 ? 3.671 11.658 -15.892 1.00 59.97 85 ASP A N 1
ATOM 657 C CA . ASP A 1 85 ? 4.568 10.613 -16.402 1.00 59.97 85 ASP A CA 1
ATOM 658 C C . ASP A 1 85 ? 4.060 9.979 -17.722 1.00 59.97 85 ASP A C 1
ATOM 660 O O . ASP A 1 85 ? 4.787 9.212 -18.357 1.00 59.97 85 ASP A O 1
ATOM 664 N N . ASP A 1 86 ? 2.845 10.330 -18.180 1.00 55.25 86 ASP A N 1
ATOM 665 C CA . ASP A 1 86 ? 2.241 9.889 -19.451 1.00 55.25 86 ASP A CA 1
ATOM 666 C C . ASP A 1 86 ? 2.600 10.774 -20.659 1.00 55.25 86 ASP A C 1
ATOM 668 O O . ASP A 1 86 ? 2.355 10.398 -21.811 1.00 55.25 86 ASP A O 1
ATOM 672 N N . HIS A 1 87 ? 3.212 11.943 -20.447 1.00 52.69 87 HIS A N 1
ATOM 673 C CA . HIS A 1 87 ? 3.676 12.795 -21.543 1.00 52.69 87 HIS A CA 1
ATOM 674 C C . HIS A 1 87 ? 4.960 12.229 -22.163 1.00 52.69 87 HIS A C 1
ATOM 676 O O . HIS A 1 87 ? 6.059 12.765 -22.016 1.00 52.69 87 HIS A O 1
ATOM 682 N N . GLY A 1 88 ? 4.803 11.129 -22.903 1.00 49.12 88 GLY A N 1
ATOM 683 C CA . GLY A 1 88 ? 5.754 10.701 -23.913 1.00 49.12 88 GLY A CA 1
ATOM 684 C C . GLY A 1 88 ? 6.059 11.889 -24.816 1.00 49.12 88 GLY A C 1
ATOM 685 O O . GLY A 1 88 ? 5.186 12.369 -25.534 1.00 49.12 88 GLY A O 1
ATOM 686 N N . SER A 1 89 ? 7.285 12.405 -24.750 1.00 42.00 89 SER A N 1
ATOM 687 C CA . SER A 1 89 ? 7.729 13.375 -25.740 1.00 42.00 89 SER A CA 1
ATOM 688 C C . SER A 1 89 ? 7.622 12.686 -27.102 1.00 42.00 89 SER A C 1
ATOM 690 O O . SER A 1 89 ? 8.319 11.698 -27.336 1.00 42.00 89 SER A O 1
ATOM 692 N N . ASP A 1 90 ? 6.797 13.233 -27.993 1.00 44.75 90 ASP A N 1
ATOM 693 C CA . ASP A 1 90 ? 6.665 12.875 -29.415 1.00 44.75 90 ASP A CA 1
ATOM 694 C C . ASP A 1 90 ? 7.976 13.033 -30.216 1.00 44.75 90 ASP A C 1
ATOM 696 O O . ASP A 1 90 ? 8.010 12.876 -31.435 1.00 44.75 90 ASP A O 1
ATOM 700 N N . SER A 1 91 ? 9.099 13.322 -29.555 1.00 43.44 91 SER A N 1
ATOM 701 C CA . SER A 1 91 ? 10.410 13.262 -30.176 1.00 43.44 91 SER A CA 1
ATOM 702 C C . SER A 1 91 ? 11.023 11.877 -29.965 1.00 43.44 91 SER A C 1
ATOM 704 O O . SER A 1 91 ? 11.385 11.475 -28.859 1.00 43.44 91 SER A O 1
ATOM 706 N N . VAL A 1 92 ? 11.228 11.171 -31.076 1.00 47.44 92 VAL A N 1
ATOM 707 C CA . VAL A 1 92 ? 11.995 9.915 -31.227 1.00 47.44 92 VAL A CA 1
ATOM 708 C C . VAL A 1 92 ? 13.426 10.007 -30.637 1.00 47.44 92 VAL A C 1
ATOM 710 O O . VAL A 1 92 ? 14.162 9.027 -30.589 1.00 47.44 92 VAL A O 1
ATOM 713 N N . ALA A 1 93 ? 13.842 11.173 -30.138 1.00 44.19 93 ALA A N 1
ATOM 714 C CA . ALA A 1 93 ? 15.217 11.505 -29.811 1.00 44.19 93 ALA A CA 1
ATOM 715 C C . ALA A 1 93 ? 15.655 11.274 -28.350 1.00 44.19 93 ALA A C 1
ATOM 717 O O . ALA A 1 93 ? 16.814 11.571 -28.075 1.00 44.19 93 ALA A O 1
ATOM 718 N N . LYS A 1 94 ? 14.815 10.755 -27.431 1.00 51.66 94 LYS A N 1
ATOM 719 C CA . LYS A 1 94 ? 15.224 10.134 -26.137 1.00 51.66 94 LYS A CA 1
ATOM 720 C C . LYS A 1 94 ? 13.995 9.659 -25.342 1.00 51.66 94 LYS A C 1
ATOM 722 O O . LYS A 1 94 ? 13.460 10.402 -24.521 1.00 51.66 94 LYS A O 1
ATOM 727 N N . LEU A 1 95 ? 13.568 8.411 -25.541 1.00 63.50 95 LEU A N 1
ATOM 728 C CA . LEU A 1 95 ? 12.655 7.757 -24.594 1.00 63.50 95 LEU A CA 1
ATOM 729 C C . LEU A 1 95 ? 13.375 7.642 -23.242 1.00 63.50 95 LEU A C 1
ATOM 731 O O . LEU A 1 95 ? 14.427 7.007 -23.151 1.00 63.50 95 LEU A O 1
ATOM 735 N N . ARG A 1 96 ? 12.850 8.306 -22.211 1.00 71.00 96 ARG A N 1
ATOM 736 C CA . ARG A 1 96 ? 13.331 8.157 -20.832 1.00 71.00 96 ARG A CA 1
ATOM 737 C C . ARG A 1 96 ? 12.587 6.989 -20.177 1.00 71.00 96 ARG A C 1
ATOM 739 O O . ARG A 1 96 ? 11.416 6.811 -20.488 1.00 71.00 96 ARG A O 1
ATOM 746 N N . PRO A 1 97 ? 13.217 6.202 -19.291 1.00 77.81 97 PRO A N 1
ATOM 747 C CA . PRO A 1 97 ? 12.491 5.217 -18.496 1.00 77.81 97 PRO A CA 1
ATOM 748 C C . PRO A 1 97 ? 11.304 5.867 -17.764 1.00 77.81 97 PRO A C 1
ATOM 750 O O . PRO A 1 97 ? 11.421 7.030 -17.356 1.00 77.81 97 PRO A O 1
ATOM 753 N N . PRO A 1 98 ? 10.173 5.154 -17.613 1.00 86.81 98 PRO A N 1
ATOM 754 C CA . PRO A 1 98 ? 9.067 5.640 -16.802 1.00 86.81 98 PRO A CA 1
ATOM 755 C C . PRO A 1 98 ? 9.540 5.777 -15.353 1.00 86.81 98 PRO A C 1
ATOM 757 O O . PRO A 1 98 ? 10.369 4.991 -14.892 1.00 86.81 98 PRO A O 1
ATOM 760 N N . ARG A 1 99 ? 9.025 6.779 -14.644 1.00 88.62 99 ARG A N 1
ATOM 761 C CA . ARG A 1 99 ? 9.414 7.032 -13.259 1.00 88.62 99 ARG A CA 1
ATOM 762 C C . ARG A 1 99 ? 8.653 6.109 -12.314 1.00 88.62 99 ARG A C 1
ATOM 764 O O . ARG A 1 99 ? 7.438 5.942 -12.444 1.00 88.62 99 ARG A O 1
ATOM 771 N N . SER A 1 100 ? 9.363 5.527 -11.357 1.00 92.25 100 SER A N 1
ATOM 772 C CA . SER A 1 100 ? 8.744 4.778 -10.266 1.00 92.25 100 SER A CA 1
ATOM 773 C C . SER A 1 100 ? 8.134 5.731 -9.240 1.00 92.25 100 SER A C 1
ATOM 775 O O . SER A 1 100 ? 8.676 6.804 -8.970 1.00 92.25 100 SER A O 1
ATOM 777 N N . PHE A 1 101 ? 7.042 5.318 -8.591 1.00 92.38 101 PHE A N 1
ATOM 778 C CA . PHE A 1 101 ? 6.492 6.047 -7.443 1.00 92.38 101 PHE A CA 1
ATOM 779 C C . PHE A 1 101 ? 7.512 6.218 -6.294 1.00 92.38 101 PHE A C 1
ATOM 781 O O . PHE A 1 101 ? 7.415 7.175 -5.531 1.00 92.38 101 PHE A O 1
ATOM 788 N N . LEU A 1 102 ? 8.532 5.351 -6.211 1.00 92.25 102 LEU A N 1
ATOM 789 C CA . LEU A 1 102 ? 9.626 5.445 -5.234 1.00 92.25 102 LEU A CA 1
ATOM 790 C C . LEU A 1 102 ? 10.592 6.615 -5.494 1.00 92.25 102 LEU A C 1
ATOM 792 O O . LEU A 1 102 ? 11.337 7.012 -4.598 1.00 92.25 102 LEU A O 1
ATOM 796 N N . GLU A 1 103 ? 10.599 7.156 -6.713 1.00 90.31 103 GLU A N 1
ATOM 797 C CA . GLU A 1 103 ? 11.491 8.242 -7.146 1.00 90.31 103 GLU A CA 1
ATOM 798 C C . GLU A 1 103 ? 10.817 9.622 -7.065 1.00 90.31 103 GLU A C 1
ATOM 800 O O . GLU A 1 103 ? 11.385 10.636 -7.477 1.00 90.31 103 GLU A O 1
ATOM 805 N N . ILE A 1 104 ? 9.583 9.670 -6.566 1.00 90.38 104 ILE A N 1
ATOM 806 C CA . ILE A 1 104 ? 8.799 10.895 -6.452 1.00 90.38 104 ILE A CA 1
ATOM 807 C C . ILE A 1 104 ? 9.311 11.709 -5.266 1.00 90.38 104 ILE A C 1
ATOM 809 O O . ILE A 1 104 ? 9.534 11.186 -4.174 1.00 90.38 104 ILE A O 1
ATOM 813 N N . LEU A 1 105 ? 9.508 13.008 -5.488 1.00 91.31 105 LEU A N 1
ATOM 814 C CA . LEU A 1 105 ? 10.036 13.899 -4.462 1.00 91.31 105 LEU A CA 1
ATOM 815 C C . LEU A 1 105 ? 8.997 14.143 -3.356 1.00 91.31 105 LEU A C 1
ATOM 817 O O . LEU A 1 105 ? 7.800 14.206 -3.663 1.00 91.31 105 LEU A O 1
ATOM 821 N N . PRO A 1 106 ? 9.426 14.388 -2.103 1.00 93.25 106 PRO A N 1
ATOM 822 C CA . PRO A 1 106 ? 8.518 14.661 -0.991 1.00 93.25 106 PRO A CA 1
ATOM 823 C C . PRO A 1 106 ? 7.477 15.736 -1.262 1.00 93.25 106 PRO A C 1
ATOM 825 O O . PRO A 1 106 ? 6.291 15.509 -1.040 1.00 93.25 106 PRO A O 1
ATOM 828 N N . GLN A 1 107 ? 7.871 16.865 -1.851 1.00 92.62 107 GLN A N 1
ATOM 829 C CA . GLN A 1 107 ? 6.920 17.916 -2.219 1.00 92.62 107 GLN A CA 1
ATOM 830 C C . GLN A 1 107 ? 5.762 17.405 -3.100 1.00 92.62 107 GLN A C 1
ATOM 832 O O . GLN A 1 107 ? 4.634 17.869 -2.956 1.00 92.62 107 GLN A O 1
ATOM 837 N N . GLN A 1 108 ? 6.027 16.462 -4.005 1.00 92.44 108 GLN A N 1
ATOM 838 C CA . GLN A 1 108 ? 5.036 15.948 -4.947 1.00 92.44 108 GLN A CA 1
ATOM 839 C C . GLN A 1 108 ? 4.128 14.905 -4.293 1.00 92.44 108 GLN A C 1
ATOM 841 O O . GLN A 1 108 ? 2.905 15.035 -4.372 1.00 92.44 108 GLN A O 1
ATOM 846 N N . PHE A 1 109 ? 4.696 13.897 -3.618 1.00 94.75 109 PHE A N 1
ATOM 847 C CA . PHE A 1 109 ? 3.861 12.863 -3.004 1.00 94.75 109 PHE A CA 1
ATOM 848 C C . PHE A 1 109 ? 3.049 13.407 -1.826 1.00 94.75 109 PHE A C 1
ATOM 850 O O . PHE A 1 109 ? 1.938 12.944 -1.614 1.00 94.75 109 PHE A O 1
ATOM 857 N N . LEU A 1 110 ? 3.516 14.434 -1.103 1.00 97.25 110 LEU A N 1
ATOM 858 C CA . LEU A 1 110 ? 2.749 15.027 0.002 1.00 97.25 110 LEU A CA 1
ATOM 859 C C . LEU A 1 110 ? 1.441 15.680 -0.473 1.00 97.25 110 LEU A C 1
ATOM 861 O O . LEU A 1 110 ? 0.432 15.632 0.237 1.00 97.25 110 LEU A O 1
ATOM 865 N N . ILE A 1 111 ? 1.432 16.248 -1.684 1.00 96.62 111 ILE A N 1
ATOM 866 C CA . ILE A 1 111 ? 0.213 16.767 -2.320 1.00 96.62 111 ILE A CA 1
ATOM 867 C C . ILE A 1 111 ? -0.744 15.609 -2.625 1.00 96.62 111 ILE A C 1
ATOM 869 O O . ILE A 1 111 ? -1.924 15.682 -2.273 1.00 96.62 111 ILE A O 1
ATOM 873 N N . ALA A 1 112 ? -0.229 14.531 -3.226 1.00 97.06 112 ALA A N 1
ATOM 874 C CA . ALA A 1 112 ? -1.016 13.343 -3.544 1.00 97.06 112 ALA A CA 1
ATOM 875 C C . ALA A 1 112 ? -1.596 12.697 -2.277 1.00 97.06 112 ALA A C 1
ATOM 877 O O . ALA A 1 112 ? -2.806 12.519 -2.187 1.00 97.06 112 ALA A O 1
ATOM 878 N N . TRP A 1 113 ? -0.772 12.452 -1.256 1.00 98.31 113 TRP A N 1
ATOM 879 C CA . TRP A 1 113 ? -1.187 11.875 0.024 1.00 98.31 113 TRP A CA 1
ATOM 880 C C . TRP A 1 113 ? -2.273 12.714 0.693 1.00 98.31 113 TRP A C 1
ATOM 882 O O . TRP A 1 113 ? -3.316 12.188 1.072 1.00 98.31 113 TRP A O 1
ATOM 892 N N . THR A 1 114 ? -2.087 14.036 0.771 1.00 98.31 114 THR A N 1
ATOM 893 C CA . THR A 1 114 ? -3.094 14.939 1.353 1.00 98.31 114 THR A CA 1
ATOM 894 C C . THR A 1 114 ? -4.425 14.854 0.603 1.00 98.31 114 THR A C 1
ATOM 896 O O . THR A 1 114 ? -5.486 14.793 1.227 1.00 98.31 114 THR A O 1
ATOM 899 N N . SER A 1 115 ? -4.385 14.820 -0.731 1.00 98.12 115 SER A N 1
ATOM 900 C CA . SER A 1 115 ? -5.588 14.697 -1.559 1.00 98.12 115 SER A CA 1
ATOM 901 C C . SER A 1 115 ? -6.262 13.327 -1.405 1.00 98.12 115 SER A C 1
ATOM 903 O O . SER A 1 115 ? -7.489 13.259 -1.304 1.00 98.12 115 SER A O 1
ATOM 905 N N . SER A 1 116 ? -5.485 12.249 -1.293 1.00 98.69 116 SER A N 1
ATOM 906 C CA . SER A 1 116 ? -5.998 10.908 -1.010 1.00 98.69 116 SER A CA 1
ATOM 907 C C . SER A 1 116 ? -6.695 10.823 0.348 1.00 98.69 116 SER A C 1
ATOM 909 O O . SER A 1 116 ? -7.794 10.282 0.448 1.00 98.69 116 SER A O 1
ATOM 911 N N . ILE A 1 117 ? -6.112 11.422 1.390 1.00 98.69 117 ILE A N 1
ATOM 912 C CA . ILE A 1 117 ? -6.718 11.474 2.728 1.00 98.69 117 ILE A CA 1
ATOM 913 C C . ILE A 1 117 ? -8.055 12.215 2.678 1.00 98.69 117 ILE A C 1
ATOM 915 O O . ILE A 1 117 ? -9.042 11.753 3.241 1.00 98.69 117 ILE A O 1
ATOM 919 N N . GLN A 1 118 ? -8.120 13.337 1.957 1.00 98.44 118 GLN A N 1
ATOM 920 C CA . GLN A 1 118 ? -9.371 14.071 1.749 1.00 98.44 118 GLN A CA 1
ATOM 921 C C . GLN A 1 118 ? -10.399 13.261 0.945 1.00 98.44 118 GLN A C 1
ATOM 923 O O . GLN A 1 118 ? -11.600 13.397 1.170 1.00 98.44 118 GLN A O 1
ATOM 928 N N . ALA A 1 119 ? -9.965 12.436 -0.010 1.00 98.25 119 ALA A N 1
ATOM 929 C CA . ALA A 1 119 ? -10.856 11.536 -0.734 1.00 98.25 119 ALA A CA 1
ATOM 930 C C . ALA A 1 119 ? -11.441 10.458 0.188 1.00 98.25 119 ALA A C 1
ATOM 932 O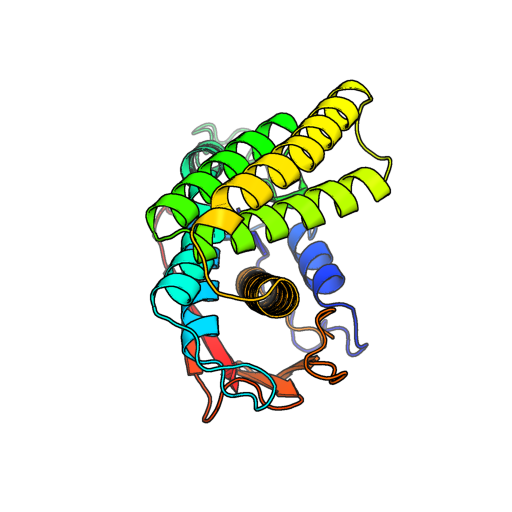 O . ALA A 1 119 ? -12.653 10.261 0.181 1.00 98.25 119 ALA A O 1
ATOM 933 N N . ALA A 1 120 ? -10.616 9.842 1.033 1.00 98.56 120 ALA A N 1
ATOM 934 C CA . ALA A 1 120 ? -11.063 8.859 2.013 1.00 98.56 120 ALA A CA 1
ATOM 935 C C . ALA A 1 120 ? -11.953 9.474 3.109 1.00 98.56 120 ALA A C 1
ATOM 937 O O . ALA A 1 120 ? -12.969 8.890 3.471 1.00 98.56 120 ALA A O 1
ATOM 938 N N . GLU A 1 121 ? -11.640 10.687 3.581 1.00 98.12 121 GLU A N 1
ATOM 939 C CA . GLU A 1 121 ? -12.462 11.436 4.549 1.00 98.12 121 GLU A CA 1
ATOM 940 C C . GLU A 1 121 ? -13.862 11.753 3.988 1.00 98.12 121 GLU A C 1
ATOM 942 O O . GLU A 1 121 ? -14.832 11.770 4.741 1.00 98.12 121 GLU A O 1
ATOM 947 N N . ARG A 1 122 ? -13.995 11.947 2.664 1.00 98.25 122 ARG A N 1
ATOM 948 C CA . ARG A 1 122 ? -15.303 12.109 1.997 1.00 98.25 122 ARG A CA 1
ATOM 949 C C . ARG A 1 122 ? -16.125 10.820 1.935 1.00 98.25 122 ARG A C 1
ATOM 951 O O . ARG A 1 122 ? -17.342 10.916 1.811 1.00 98.25 122 ARG A O 1
ATOM 958 N N . ILE A 1 123 ? -15.484 9.651 1.985 1.00 98.12 123 ILE A N 1
ATOM 959 C CA . ILE A 1 123 ? -16.171 8.351 2.075 1.00 98.12 123 ILE A CA 1
ATOM 960 C C . ILE A 1 123 ? -16.686 8.155 3.501 1.00 98.12 123 ILE A C 1
ATOM 962 O O . ILE A 1 123 ? -17.838 7.775 3.695 1.00 98.12 123 ILE A O 1
ATOM 966 N N . GLY A 1 124 ? -15.857 8.482 4.492 1.00 98.00 124 GLY A N 1
ATOM 967 C CA . GLY A 1 124 ? -16.277 8.550 5.882 1.00 98.00 124 GLY A CA 1
ATOM 968 C C . GLY A 1 124 ? -15.125 8.801 6.860 1.00 98.00 124 GLY A C 1
ATOM 969 O O . GLY A 1 124 ? -13.943 8.771 6.486 1.00 98.00 124 GLY A O 1
ATOM 970 N N . PRO A 1 125 ? -15.446 9.096 8.133 1.00 98.00 125 PRO A N 1
ATOM 971 C CA . PRO A 1 125 ? -14.455 9.477 9.130 1.00 98.00 125 PRO A CA 1
ATOM 972 C C . PRO A 1 125 ? -13.509 8.332 9.517 1.00 98.00 125 PRO A C 1
ATOM 974 O O . PRO A 1 125 ? -12.352 8.611 9.836 1.00 98.00 125 PRO A O 1
ATOM 977 N N . VAL A 1 126 ? -13.935 7.060 9.460 1.00 98.44 126 VAL A N 1
ATOM 978 C CA . VAL A 1 126 ? -13.025 5.919 9.678 1.00 98.44 126 VAL A CA 1
ATOM 979 C C . VAL A 1 126 ? -12.016 5.864 8.538 1.00 98.44 126 VAL A C 1
ATOM 981 O O . VAL A 1 126 ? -10.813 5.782 8.791 1.00 98.44 126 VAL A O 1
ATOM 984 N N . GLY A 1 127 ? -12.498 5.992 7.298 1.00 98.31 127 GLY A N 1
ATOM 985 C CA . GLY A 1 127 ? -11.664 6.034 6.098 1.00 98.31 127 GLY A CA 1
ATOM 986 C C . GLY A 1 127 ? -10.601 7.131 6.151 1.00 98.31 127 GLY A C 1
ATOM 987 O O . GLY A 1 127 ? -9.414 6.869 5.948 1.00 98.31 127 GLY A O 1
ATOM 988 N N . GLY A 1 128 ? -11.011 8.350 6.512 1.00 98.50 128 GLY A N 1
ATOM 989 C CA . GLY A 1 128 ? -10.097 9.477 6.694 1.00 98.50 128 GLY A CA 1
ATOM 990 C C . GLY A 1 128 ? -9.003 9.206 7.732 1.00 98.50 128 GLY A C 1
ATOM 991 O O . GLY A 1 128 ? -7.848 9.562 7.501 1.00 98.50 128 GLY A O 1
ATOM 992 N N . ILE A 1 129 ? -9.325 8.543 8.851 1.00 98.75 129 ILE A N 1
ATOM 993 C CA . ILE A 1 129 ? -8.328 8.229 9.885 1.00 98.75 129 ILE A CA 1
ATOM 994 C C . ILE A 1 129 ? -7.341 7.159 9.410 1.00 98.75 129 ILE A C 1
ATOM 996 O O . ILE A 1 129 ? -6.138 7.356 9.568 1.00 98.75 129 ILE A O 1
ATOM 1000 N N . ILE A 1 130 ? -7.807 6.047 8.834 1.00 98.75 130 ILE A N 1
ATOM 1001 C CA . ILE A 1 130 ? -6.908 4.936 8.474 1.00 98.75 130 ILE A CA 1
ATOM 1002 C C . ILE A 1 130 ? -5.980 5.299 7.308 1.00 98.75 130 ILE A C 1
ATOM 1004 O O . ILE A 1 130 ? -4.811 4.922 7.318 1.00 98.75 130 ILE A O 1
ATOM 1008 N N . VAL A 1 131 ? -6.453 6.089 6.336 1.00 98.88 131 VAL A N 1
ATOM 1009 C CA . VAL A 1 131 ? -5.620 6.568 5.218 1.00 98.88 131 VAL A CA 1
ATOM 1010 C C . VAL A 1 131 ? -4.635 7.640 5.699 1.00 98.88 131 VAL A C 1
ATOM 1012 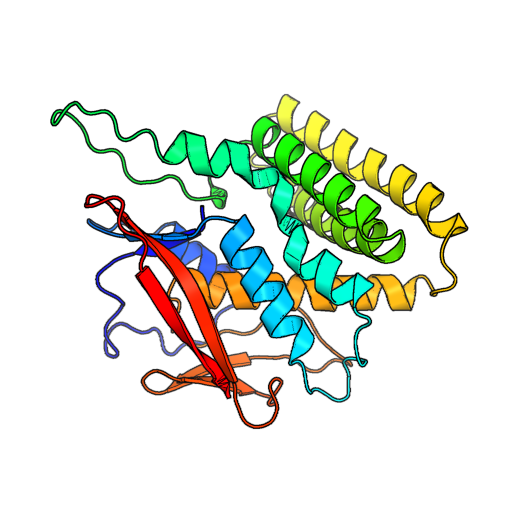O O . VAL A 1 131 ? -3.466 7.624 5.318 1.00 98.88 131 VAL A O 1
ATOM 1015 N N . SER A 1 132 ? -5.067 8.527 6.604 1.00 98.81 132 SER A N 1
ATOM 1016 C CA . SER A 1 132 ? -4.174 9.472 7.289 1.00 98.81 132 SER A CA 1
ATOM 1017 C C . SER A 1 132 ? -3.059 8.746 8.042 1.00 98.81 132 SER A C 1
ATOM 1019 O O . SER A 1 132 ? -1.884 9.069 7.883 1.00 98.81 132 SER A O 1
ATOM 1021 N N . GLU A 1 133 ? -3.404 7.726 8.829 1.00 98.81 133 GLU A N 1
ATOM 1022 C CA . GLU A 1 133 ? -2.437 6.937 9.591 1.00 98.81 133 GLU A CA 1
ATOM 1023 C C . GLU A 1 133 ? -1.487 6.144 8.688 1.00 98.81 133 GLU A C 1
ATOM 1025 O O . GLU A 1 133 ? -0.285 6.103 8.959 1.00 98.81 133 GLU A O 1
ATOM 1030 N N . HIS A 1 134 ? -1.986 5.582 7.586 1.00 98.75 134 HIS A N 1
ATOM 1031 C CA . HIS A 1 134 ? -1.162 4.936 6.568 1.00 98.75 134 HIS A CA 1
ATOM 1032 C C . HIS A 1 134 ? -0.058 5.875 6.053 1.00 98.75 134 HIS A C 1
ATOM 1034 O O . HIS A 1 134 ? 1.128 5.546 6.163 1.00 98.75 134 HIS A O 1
ATOM 1040 N N . PHE A 1 135 ? -0.413 7.074 5.578 1.00 98.69 135 PHE A N 1
ATOM 1041 C CA . PHE A 1 135 ? 0.581 8.025 5.070 1.00 98.69 135 PHE A CA 1
ATOM 1042 C C . PHE A 1 135 ? 1.445 8.637 6.168 1.00 98.69 135 PHE A C 1
ATOM 1044 O O . PHE A 1 135 ? 2.624 8.906 5.939 1.00 98.69 135 PHE A O 1
ATOM 1051 N N . ARG A 1 136 ? 0.917 8.806 7.386 1.00 98.50 136 ARG A N 1
ATOM 1052 C CA . ARG A 1 136 ? 1.717 9.231 8.540 1.00 98.50 136 ARG A CA 1
ATOM 1053 C C . ARG A 1 136 ? 2.841 8.227 8.819 1.00 98.50 136 ARG A C 1
ATOM 1055 O O . ARG A 1 136 ? 3.986 8.639 9.003 1.00 98.50 136 ARG A O 1
ATOM 1062 N N . ARG A 1 137 ? 2.546 6.920 8.794 1.00 98.19 137 ARG A N 1
ATOM 1063 C CA . ARG A 1 137 ? 3.546 5.845 8.954 1.00 98.19 137 ARG A CA 1
ATOM 1064 C C . ARG A 1 137 ? 4.567 5.838 7.812 1.00 98.19 137 ARG A C 1
ATOM 1066 O O . ARG A 1 137 ? 5.758 5.700 8.084 1.00 98.19 137 ARG A O 1
ATOM 1073 N N . LEU A 1 138 ? 4.136 6.038 6.562 1.00 97.38 138 LEU A N 1
ATOM 1074 C CA . LEU A 1 138 ? 5.050 6.159 5.415 1.00 97.38 138 LEU A CA 1
ATOM 1075 C C . LEU A 1 138 ? 5.968 7.385 5.532 1.00 97.38 138 LEU A C 1
ATOM 1077 O O . LEU A 1 138 ? 7.174 7.272 5.317 1.00 97.38 138 LEU A O 1
ATOM 1081 N N . GLY A 1 139 ? 5.433 8.534 5.950 1.00 97.31 139 GLY A N 1
ATOM 1082 C CA . GLY A 1 139 ? 6.217 9.743 6.212 1.00 97.31 139 GLY A CA 1
ATOM 1083 C C . GLY A 1 139 ? 7.269 9.533 7.305 1.00 97.31 139 GLY A C 1
ATOM 1084 O O . GLY A 1 139 ? 8.427 9.911 7.131 1.00 97.31 139 GLY A O 1
ATOM 1085 N N . GLN A 1 140 ? 6.910 8.852 8.398 1.00 97.50 140 GLN A N 1
ATOM 1086 C CA . GLN A 1 140 ? 7.861 8.480 9.452 1.00 97.50 140 GLN A CA 1
ATOM 1087 C C . GLN A 1 140 ? 8.956 7.532 8.951 1.00 97.50 140 GLN A C 1
ATOM 1089 O O . GLN A 1 140 ? 10.130 7.732 9.264 1.00 97.50 140 GLN A O 1
ATOM 1094 N N . ALA A 1 141 ? 8.592 6.522 8.156 1.00 95.38 141 ALA A N 1
ATOM 1095 C CA . ALA A 1 141 ? 9.560 5.612 7.555 1.00 95.38 141 ALA A CA 1
ATOM 1096 C C . ALA A 1 141 ? 10.526 6.358 6.621 1.00 95.38 141 ALA A C 1
ATOM 1098 O O . ALA A 1 141 ? 11.731 6.114 6.672 1.00 95.38 141 ALA A O 1
ATOM 1099 N N . ARG A 1 142 ? 10.027 7.317 5.827 1.00 94.75 142 ARG A N 1
ATOM 1100 C CA . ARG A 1 142 ? 10.856 8.154 4.951 1.00 94.75 142 ARG A CA 1
ATOM 1101 C C . ARG A 1 142 ? 11.846 9.006 5.746 1.00 94.75 142 ARG A C 1
ATOM 1103 O O . ARG A 1 142 ? 13.038 8.965 5.443 1.00 94.75 142 ARG A O 1
ATOM 1110 N N . LEU A 1 143 ? 11.384 9.686 6.799 1.00 96.44 143 LEU A N 1
ATOM 1111 C CA . LEU A 1 143 ? 12.237 10.464 7.709 1.00 96.44 143 LEU A CA 1
ATOM 1112 C C . LEU A 1 143 ? 13.368 9.614 8.308 1.00 96.44 143 LEU A C 1
ATOM 1114 O O . LEU A 1 143 ? 14.518 10.051 8.352 1.00 96.44 143 LEU A O 1
ATOM 1118 N N . ALA A 1 144 ? 13.072 8.370 8.696 1.00 96.12 144 ALA A N 1
ATOM 1119 C CA . ALA A 1 144 ? 14.063 7.454 9.259 1.00 96.12 144 ALA A CA 1
ATOM 1120 C C . ALA A 1 144 ? 15.187 7.073 8.276 1.00 96.12 144 ALA A C 1
ATOM 1122 O O . ALA A 1 144 ? 16.250 6.633 8.711 1.00 96.12 144 ALA A O 1
ATOM 1123 N N . THR A 1 145 ? 14.993 7.252 6.963 1.00 92.50 145 THR A N 1
ATOM 1124 C CA . THR A 1 145 ? 16.035 6.953 5.967 1.00 92.50 145 THR A CA 1
ATOM 1125 C C . THR A 1 145 ? 17.159 7.987 5.921 1.00 92.50 145 THR A C 1
ATOM 1127 O O . THR A 1 145 ? 18.237 7.655 5.431 1.00 92.50 145 THR A O 1
ATOM 1130 N N . GLN A 1 146 ? 16.916 9.217 6.397 1.00 91.50 146 GLN A N 1
ATOM 1131 C CA . GLN A 1 146 ? 17.877 10.331 6.385 1.00 91.50 146 GLN A CA 1
ATOM 1132 C C . GLN A 1 146 ? 18.478 10.639 4.996 1.00 91.50 146 GLN A C 1
ATOM 1134 O O . GLN A 1 146 ? 19.636 11.039 4.891 1.00 91.50 146 GLN A O 1
ATOM 1139 N N . ARG A 1 147 ? 17.707 10.439 3.914 1.00 90.69 147 ARG A N 1
ATOM 1140 C CA . ARG A 1 147 ? 18.166 10.670 2.525 1.00 90.69 147 ARG A CA 1
ATOM 1141 C C . ARG A 1 147 ? 17.642 11.956 1.887 1.00 90.69 147 ARG A C 1
ATOM 1143 O O . ARG A 1 147 ? 18.043 12.274 0.771 1.00 90.69 147 ARG A O 1
ATOM 1150 N N . ASP A 1 148 ? 16.728 12.655 2.552 1.00 93.25 148 ASP A N 1
ATOM 1151 C CA . ASP A 1 148 ? 16.071 13.848 2.016 1.00 93.25 148 ASP A CA 1
ATOM 1152 C C . ASP A 1 148 ? 16.831 15.136 2.346 1.00 93.25 148 ASP A C 1
ATOM 1154 O O . ASP A 1 148 ? 17.646 15.195 3.269 1.00 93.25 148 ASP A O 1
ATOM 1158 N N . THR A 1 149 ? 16.550 16.191 1.580 1.00 95.00 149 THR A N 1
ATOM 1159 C CA . THR A 1 149 ? 17.092 17.526 1.852 1.00 95.00 149 THR A CA 1
ATOM 1160 C C . THR A 1 149 ? 16.525 18.084 3.167 1.00 95.00 149 THR A C 1
ATOM 1162 O O . THR A 1 149 ? 15.412 17.719 3.549 1.00 95.00 149 THR A O 1
ATOM 1165 N N . PRO A 1 150 ? 17.215 19.015 3.859 1.00 96.38 150 PRO A N 1
ATOM 1166 C CA . PRO A 1 150 ? 16.676 19.636 5.075 1.00 96.38 150 PRO A CA 1
ATOM 1167 C C . PRO A 1 150 ? 15.298 20.287 4.882 1.00 96.38 150 PRO A C 1
ATOM 1169 O O . PRO A 1 150 ? 14.466 20.274 5.785 1.00 96.38 150 PRO A O 1
ATOM 1172 N N . GLU A 1 151 ? 15.046 20.839 3.694 1.00 96.44 151 GLU A N 1
ATOM 1173 C CA . GLU A 1 151 ? 13.763 21.450 3.350 1.00 96.44 151 GLU A CA 1
ATOM 1174 C C . GLU A 1 151 ? 12.648 20.398 3.234 1.00 96.44 151 GLU A C 1
ATOM 1176 O O . GLU A 1 151 ? 11.547 20.591 3.751 1.00 96.44 151 GLU A O 1
ATOM 1181 N N . ASP A 1 152 ? 12.936 19.257 2.608 1.00 95.94 152 ASP A N 1
ATOM 1182 C CA . ASP A 1 152 ? 11.986 18.152 2.486 1.00 95.94 152 ASP A CA 1
ATOM 1183 C C . ASP A 1 152 ? 11.741 17.430 3.813 1.00 95.94 152 ASP A C 1
ATOM 1185 O O . ASP A 1 152 ? 10.606 17.043 4.094 1.00 95.94 152 ASP A O 1
ATOM 1189 N N . VAL A 1 153 ? 12.769 17.308 4.659 1.00 96.88 153 VAL A N 1
ATOM 1190 C CA . VAL A 1 153 ? 12.629 16.813 6.037 1.00 96.88 153 VAL A CA 1
ATOM 1191 C C . VAL A 1 153 ? 11.629 17.677 6.804 1.00 96.88 153 VAL A C 1
ATOM 1193 O O . VAL A 1 153 ? 10.682 17.140 7.374 1.00 96.88 153 VAL A O 1
ATOM 1196 N N . LEU A 1 154 ? 11.760 19.007 6.741 1.00 97.31 154 LEU A N 1
ATOM 1197 C CA . LEU A 1 154 ? 10.826 19.919 7.406 1.00 97.31 154 LEU A CA 1
ATOM 1198 C C . LEU A 1 154 ? 9.384 19.744 6.896 1.00 97.31 154 LEU A C 1
ATOM 1200 O O . LEU A 1 154 ? 8.445 19.732 7.691 1.00 97.31 154 LEU A O 1
ATOM 1204 N N . ARG A 1 155 ? 9.190 19.575 5.581 1.00 97.44 155 ARG A N 1
ATOM 1205 C CA . ARG A 1 155 ? 7.859 19.314 4.996 1.00 97.44 155 ARG A CA 1
ATOM 1206 C C . ARG A 1 155 ? 7.258 18.003 5.500 1.00 97.44 155 ARG A C 1
ATOM 1208 O O . ARG A 1 155 ? 6.077 17.962 5.840 1.00 97.44 155 ARG A O 1
ATOM 1215 N N . LEU A 1 156 ? 8.059 16.941 5.548 1.00 97.12 156 LEU A N 1
ATOM 1216 C CA . LEU A 1 156 ? 7.640 15.631 6.045 1.00 97.12 156 LEU A CA 1
ATOM 1217 C C . LEU A 1 156 ? 7.266 15.682 7.528 1.00 97.12 156 LEU A C 1
ATOM 1219 O O . LEU A 1 156 ? 6.227 15.147 7.911 1.00 97.12 156 LEU A O 1
ATOM 1223 N N . GLU A 1 157 ? 8.066 16.354 8.356 1.00 97.62 157 GLU A N 1
ATOM 1224 C CA . GLU A 1 157 ? 7.771 16.550 9.779 1.00 97.62 157 GLU A CA 1
ATOM 1225 C C . GLU A 1 157 ? 6.463 17.324 9.980 1.00 97.62 157 GLU A C 1
ATOM 1227 O O . GLU A 1 157 ? 5.608 16.900 10.761 1.00 97.62 157 GLU A O 1
ATOM 1232 N N . GLN A 1 158 ? 6.266 18.414 9.231 1.00 98.06 158 GLN A N 1
ATOM 1233 C CA . GLN A 1 158 ? 5.027 19.196 9.259 1.00 98.06 158 GLN A CA 1
ATOM 1234 C C . GLN A 1 158 ? 3.813 18.361 8.849 1.00 98.06 158 GLN A C 1
ATOM 1236 O O . GLN A 1 158 ? 2.770 18.443 9.500 1.00 98.06 158 GLN A O 1
ATOM 1241 N N . PHE A 1 159 ? 3.945 17.537 7.808 1.00 98.38 159 PHE A N 1
ATOM 1242 C CA . PHE A 1 159 ? 2.892 16.620 7.384 1.00 98.38 159 PHE A CA 1
ATOM 1243 C C . PHE A 1 159 ? 2.562 15.597 8.480 1.00 98.38 159 PHE A C 1
ATOM 1245 O O . PHE A 1 159 ? 1.415 15.510 8.911 1.00 98.38 159 PHE A O 1
ATOM 1252 N N . VAL A 1 160 ? 3.562 14.872 8.994 1.00 98.00 160 VAL A N 1
ATOM 1253 C CA . VAL A 1 160 ? 3.378 13.850 10.044 1.00 98.00 160 VAL A CA 1
ATOM 1254 C C . VAL A 1 160 ? 2.735 14.448 11.301 1.00 98.00 160 VAL A C 1
ATOM 1256 O O . VAL A 1 160 ? 1.852 13.831 11.909 1.00 98.00 160 VAL A O 1
ATOM 1259 N N . TRP A 1 161 ? 3.146 15.659 11.681 1.00 97.44 161 TRP A N 1
ATOM 1260 C CA . TRP A 1 161 ? 2.554 16.391 12.796 1.00 97.44 161 TRP A CA 1
ATOM 1261 C C . TRP A 1 161 ? 1.101 16.796 12.515 1.00 97.44 161 TRP A C 1
ATOM 1263 O O . TRP A 1 161 ? 0.215 16.547 13.337 1.00 97.44 161 TRP A O 1
ATOM 1273 N N . GLY A 1 162 ? 0.835 17.368 11.338 1.00 97.88 162 GLY A N 1
ATOM 1274 C CA . GLY A 1 162 ? -0.500 17.798 10.918 1.00 97.88 162 GLY A CA 1
ATOM 1275 C C . GLY A 1 162 ? -1.516 16.655 10.887 1.00 97.88 162 GLY A C 1
ATOM 1276 O O . GLY A 1 162 ? -2.653 16.823 11.338 1.00 97.88 162 GLY A O 1
ATOM 1277 N N . GLU A 1 163 ? -1.094 15.467 10.453 1.00 98.12 163 GLU A N 1
ATOM 1278 C CA . GLU A 1 163 ? -1.962 14.291 10.403 1.00 98.12 163 GLU A CA 1
ATOM 1279 C C . GLU A 1 163 ? -2.392 13.815 11.798 1.00 98.12 163 GLU A C 1
ATOM 1281 O O . GLU A 1 163 ? -3.550 13.450 11.984 1.00 98.12 163 GLU A O 1
ATOM 1286 N N . SER A 1 164 ? -1.551 13.963 12.827 1.00 92.81 164 SER A N 1
ATOM 1287 C CA . SER A 1 164 ? -1.963 13.689 14.218 1.00 92.81 164 SER A CA 1
ATOM 1288 C C . SER A 1 164 ? -3.123 14.599 14.666 1.00 92.81 164 SER A C 1
ATOM 1290 O O . SER A 1 164 ? -4.062 14.163 15.345 1.00 92.81 164 SER A O 1
ATOM 1292 N N . GLY A 1 165 ? -3.103 15.868 14.241 1.00 95.31 165 GLY A N 1
ATOM 1293 C CA . GLY A 1 165 ? -4.190 16.822 14.477 1.00 95.31 165 GLY A CA 1
ATOM 1294 C C . GLY A 1 165 ? -5.470 16.461 13.715 1.00 95.31 165 GLY A C 1
ATOM 1295 O O . GLY A 1 165 ? -6.562 16.482 14.292 1.00 95.31 165 GLY A O 1
ATOM 1296 N N . ARG A 1 166 ? -5.348 16.058 12.441 1.00 96.75 166 ARG A N 1
ATOM 1297 C CA . ARG A 1 166 ? -6.475 15.565 11.630 1.00 96.75 166 ARG A CA 1
ATOM 1298 C C . ARG A 1 166 ? -7.139 14.351 12.274 1.00 96.75 166 ARG A C 1
ATOM 1300 O O . ARG A 1 166 ? -8.359 14.344 12.435 1.00 96.75 166 ARG A O 1
ATOM 1307 N N . GLN A 1 167 ? -6.345 13.358 12.665 1.00 96.19 167 GLN A N 1
ATOM 1308 C CA . GLN A 1 167 ? -6.826 12.139 13.310 1.00 96.19 167 GLN A CA 1
ATOM 1309 C C . GLN A 1 167 ? -7.555 12.463 14.616 1.00 96.19 167 GLN A C 1
ATOM 1311 O O . GLN A 1 167 ? -8.650 11.959 14.841 1.00 96.19 167 GLN A O 1
ATOM 1316 N N . THR A 1 168 ? -7.014 13.368 15.439 1.00 95.38 168 THR A N 1
ATOM 1317 C CA . THR A 1 168 ? -7.663 13.814 16.686 1.00 95.38 168 THR A CA 1
ATOM 1318 C C . THR A 1 168 ? -9.031 14.452 16.423 1.00 95.38 168 THR A C 1
ATOM 1320 O O . THR A 1 168 ? -10.004 14.130 17.105 1.00 95.38 168 THR A O 1
ATOM 1323 N N . ARG A 1 169 ? -9.142 15.310 15.400 1.00 96.56 169 ARG A N 1
ATOM 1324 C CA . ARG A 1 169 ? -10.422 15.906 14.983 1.00 96.56 169 ARG A CA 1
ATOM 1325 C C . ARG A 1 169 ? -11.419 14.835 14.542 1.00 96.56 169 ARG A C 1
ATOM 1327 O O . ARG A 1 169 ? -12.538 14.804 15.049 1.00 96.56 169 ARG A O 1
ATOM 1334 N N . LEU A 1 170 ? -11.024 13.958 13.622 1.00 97.00 170 LEU A N 1
ATOM 1335 C CA . LEU A 1 170 ? -11.895 12.900 13.101 1.00 97.00 170 LEU A CA 1
ATOM 1336 C C . LEU A 1 170 ? -12.299 11.894 14.177 1.00 97.00 170 LEU A C 1
ATOM 1338 O O . LEU A 1 170 ? -13.403 11.360 14.142 1.00 97.00 170 LEU A O 1
ATOM 1342 N N . ARG A 1 171 ? -11.448 11.685 15.186 1.00 95.44 171 ARG A N 1
ATOM 1343 C CA . ARG A 1 171 ? -11.709 10.739 16.268 1.00 95.44 171 ARG A CA 1
ATOM 1344 C C . ARG A 1 171 ? -12.967 11.040 17.069 1.00 95.44 171 ARG A C 1
ATOM 1346 O O . ARG A 1 171 ? -13.553 10.100 17.594 1.00 95.44 171 ARG A O 1
ATOM 1353 N N . THR A 1 172 ? -13.386 12.301 17.113 1.00 95.75 172 THR A N 1
ATOM 1354 C CA . THR A 1 172 ? -14.639 12.738 17.751 1.00 95.75 172 THR A CA 1
ATOM 1355 C C . THR A 1 172 ? -15.904 12.269 17.025 1.00 95.75 172 THR A C 1
ATOM 1357 O O . THR A 1 172 ? -16.986 12.337 17.597 1.00 95.75 172 THR A O 1
ATOM 1360 N N . GLN A 1 173 ? -15.777 11.778 15.789 1.00 96.00 173 GLN A N 1
ATOM 1361 C CA . GLN A 1 173 ? -16.893 11.417 14.906 1.00 96.00 173 GLN A CA 1
ATOM 1362 C C . GLN A 1 173 ? -17.097 9.902 14.777 1.00 96.00 173 GLN A C 1
ATOM 1364 O O . GLN A 1 173 ? -17.965 9.455 14.036 1.00 96.00 173 GLN A O 1
ATOM 1369 N N . VAL A 1 174 ? -16.278 9.099 15.459 1.00 96.19 174 VAL A N 1
ATOM 1370 C CA . VAL A 1 174 ? -16.241 7.638 15.305 1.00 96.19 174 VAL A CA 1
ATOM 1371 C C . VAL A 1 174 ? -16.219 6.946 16.661 1.00 96.19 174 VAL A C 1
ATOM 1373 O O . VAL A 1 174 ? -15.555 7.411 17.589 1.00 96.19 174 VAL A O 1
ATOM 1376 N N . HIS A 1 175 ? -16.894 5.800 16.761 1.00 94.56 175 HIS A N 1
ATOM 1377 C CA . HIS A 1 175 ? -16.992 5.015 17.998 1.00 94.56 175 HIS A CA 1
ATOM 1378 C C . HIS A 1 175 ? -15.894 3.962 18.166 1.00 94.56 175 HIS A C 1
ATOM 1380 O O . HIS A 1 175 ? -15.684 3.496 19.282 1.00 94.56 175 HIS A O 1
ATOM 1386 N N . SER A 1 176 ? -15.180 3.602 17.092 1.00 95.75 176 SER A N 1
ATOM 1387 C CA . SER A 1 176 ? -14.125 2.582 17.137 1.00 95.75 176 SER A CA 1
ATOM 1388 C C . SER A 1 176 ? -13.068 2.928 18.188 1.00 95.75 176 SER A C 1
ATOM 1390 O O . SER A 1 176 ? -12.782 4.095 18.416 1.00 95.75 176 SER A O 1
ATOM 1392 N N . SER A 1 177 ? -12.423 1.968 18.823 1.00 96.19 177 SER A N 1
ATOM 1393 C CA . SER A 1 177 ? -11.274 2.217 19.690 1.00 96.19 177 SER A CA 1
ATOM 1394 C C . SER A 1 177 ? -10.035 2.624 18.877 1.00 96.19 177 SER A C 1
ATOM 1396 O O . SER A 1 177 ? -10.004 2.536 17.648 1.00 96.19 177 SER A O 1
ATOM 1398 N N . ARG A 1 178 ? -8.978 3.081 19.557 1.00 95.12 178 ARG A N 1
ATOM 1399 C CA . ARG A 1 178 ? -7.680 3.333 18.911 1.00 95.12 178 ARG A CA 1
ATOM 1400 C C . ARG A 1 178 ? -7.083 2.052 18.317 1.00 95.12 178 ARG A C 1
ATOM 1402 O O . ARG A 1 178 ? -6.620 2.081 17.185 1.00 95.12 178 ARG A O 1
ATOM 1409 N N . SER A 1 179 ? -7.151 0.945 19.057 1.00 96.19 179 SER A N 1
ATOM 1410 C CA . SER A 1 179 ? -6.615 -0.348 18.617 1.00 96.19 179 SER A CA 1
ATOM 1411 C C . SER A 1 179 ? -7.351 -0.891 17.390 1.00 96.19 179 SER A C 1
ATOM 1413 O O . SER A 1 179 ? -6.710 -1.441 16.500 1.00 96.19 179 SER A O 1
ATOM 1415 N N . GLU A 1 180 ? -8.668 -0.686 17.297 1.00 97.31 180 GLU A N 1
ATOM 1416 C CA . GLU A 1 180 ? -9.436 -1.059 16.102 1.00 97.31 180 GLU A CA 1
ATOM 1417 C C . GLU A 1 180 ? -8.985 -0.264 14.872 1.00 97.31 180 GLU A C 1
ATOM 1419 O O . GLU A 1 180 ? -8.760 -0.850 13.820 1.00 97.31 180 GLU A O 1
ATOM 1424 N N . LEU A 1 181 ? -8.781 1.052 14.992 1.00 98.06 181 LEU A N 1
ATOM 1425 C CA . LEU A 1 181 ? -8.291 1.866 13.872 1.00 98.06 181 LEU A CA 1
ATOM 1426 C C . LEU A 1 181 ? -6.849 1.530 13.471 1.00 98.06 181 LEU A C 1
ATOM 1428 O O . LEU A 1 181 ? -6.524 1.530 12.284 1.00 98.06 181 LEU A O 1
ATOM 1432 N N . GLU A 1 182 ? -5.984 1.229 14.441 1.00 97.50 182 GLU A N 1
ATOM 1433 C CA . GLU A 1 182 ? -4.623 0.755 14.173 1.00 97.50 182 GLU A CA 1
ATOM 1434 C C . GLU A 1 182 ? -4.655 -0.571 13.402 1.00 97.50 182 GLU A C 1
ATOM 1436 O O . GLU A 1 182 ? -3.952 -0.705 12.402 1.00 97.50 182 GLU A O 1
ATOM 1441 N N . HIS A 1 183 ? -5.536 -1.495 13.793 1.00 98.06 183 HIS A N 1
ATOM 1442 C CA . HIS A 1 183 ? -5.735 -2.766 13.101 1.00 98.06 183 HIS A CA 1
ATOM 1443 C C . HIS A 1 183 ? -6.290 -2.588 11.678 1.00 98.06 183 HIS A C 1
ATOM 1445 O O . HIS A 1 183 ? -5.799 -3.215 10.742 1.00 98.06 183 HIS A O 1
ATOM 1451 N N . LEU A 1 184 ? -7.262 -1.691 11.478 1.00 98.62 184 LEU A N 1
ATOM 1452 C CA . LEU A 1 184 ? -7.763 -1.351 10.141 1.00 98.62 184 LEU A CA 1
ATOM 1453 C C . LEU A 1 184 ? -6.680 -0.708 9.263 1.00 98.62 184 LEU A C 1
ATOM 1455 O O . LEU A 1 184 ? -6.627 -0.964 8.061 1.00 98.62 184 LEU A O 1
ATOM 1459 N N . THR A 1 185 ? -5.781 0.080 9.856 1.00 98.75 185 THR A N 1
ATOM 1460 C CA . THR A 1 185 ? -4.620 0.619 9.136 1.00 98.75 185 THR A CA 1
ATOM 1461 C C . THR A 1 185 ? -3.657 -0.498 8.728 1.00 98.75 185 THR A C 1
ATOM 1463 O O . THR A 1 185 ? -3.156 -0.487 7.605 1.00 98.75 185 THR A O 1
ATOM 1466 N N . ASP A 1 186 ? -3.409 -1.483 9.597 1.00 98.62 186 ASP A N 1
ATOM 1467 C CA . ASP A 1 186 ? -2.580 -2.644 9.249 1.00 98.62 186 ASP A CA 1
ATOM 1468 C C . ASP A 1 186 ? -3.194 -3.428 8.079 1.00 98.62 186 ASP A C 1
ATOM 1470 O O . ASP A 1 186 ? -2.481 -3.830 7.163 1.00 98.62 186 ASP A O 1
ATOM 1474 N N . ILE A 1 187 ? -4.520 -3.593 8.060 1.00 98.75 187 ILE A N 1
ATOM 1475 C CA . ILE A 1 187 ? -5.239 -4.234 6.949 1.00 98.75 187 ILE A CA 1
ATOM 1476 C C . ILE A 1 187 ? -5.072 -3.438 5.652 1.00 98.75 187 ILE A C 1
ATOM 1478 O O . ILE A 1 187 ? -4.758 -4.030 4.618 1.00 98.75 187 ILE A O 1
ATOM 1482 N N . LEU A 1 188 ? -5.214 -2.109 5.702 1.00 98.88 188 LEU A N 1
ATOM 1483 C CA . LEU A 1 188 ? -4.953 -1.239 4.555 1.00 98.88 188 LEU A CA 1
ATOM 1484 C C . LEU A 1 188 ? -3.520 -1.425 4.046 1.00 98.88 188 LEU A C 1
ATOM 1486 O O . LEU A 1 188 ? -3.333 -1.694 2.865 1.00 98.88 188 LEU A O 1
ATOM 1490 N N . GLN A 1 189 ? -2.514 -1.338 4.923 1.00 98.81 189 GLN A N 1
ATOM 1491 C CA . GLN A 1 189 ? -1.103 -1.477 4.539 1.00 98.81 189 GLN A CA 1
ATOM 1492 C C . GLN A 1 189 ? -0.772 -2.867 3.980 1.00 98.81 189 GLN A C 1
ATOM 1494 O O . GLN A 1 189 ? 0.104 -2.998 3.127 1.00 98.81 189 GLN A O 1
ATOM 1499 N N . PHE A 1 190 ? -1.455 -3.909 4.459 1.00 98.69 190 PHE A N 1
ATOM 1500 C CA . PHE A 1 190 ? -1.344 -5.247 3.892 1.00 98.69 190 PHE A CA 1
ATOM 1501 C C . PHE A 1 190 ? -1.927 -5.300 2.474 1.00 98.69 190 PHE A C 1
ATOM 1503 O O . PHE A 1 190 ? -1.250 -5.773 1.565 1.00 98.69 190 PHE A O 1
ATOM 1510 N N . CYS A 1 191 ? -3.143 -4.786 2.262 1.00 98.75 191 CYS A N 1
ATOM 1511 C CA . CYS A 1 191 ? -3.792 -4.789 0.946 1.00 98.75 191 CYS A CA 1
ATOM 1512 C C . CYS A 1 191 ? -3.036 -3.934 -0.077 1.00 98.75 191 CYS A C 1
ATOM 1514 O O . CYS A 1 191 ? -2.847 -4.375 -1.209 1.00 98.75 191 CYS A O 1
ATOM 1516 N N . ASP A 1 192 ? -2.560 -2.758 0.337 1.00 98.88 192 ASP A N 1
ATOM 1517 C CA . ASP A 1 192 ? -1.671 -1.894 -0.444 1.00 98.88 192 ASP A CA 1
ATOM 1518 C C . ASP A 1 192 ? -0.435 -2.677 -0.914 1.00 98.88 192 ASP A C 1
ATOM 1520 O O . ASP A 1 192 ? -0.232 -2.870 -2.114 1.00 98.88 192 ASP A O 1
ATOM 1524 N N . LEU A 1 193 ? 0.323 -3.272 0.013 1.00 98.75 193 LEU A N 1
ATOM 1525 C CA . LEU A 1 193 ? 1.548 -3.985 -0.343 1.00 98.75 193 LEU A CA 1
ATOM 1526 C C . LEU A 1 193 ? 1.301 -5.252 -1.179 1.00 98.75 193 LEU A C 1
ATOM 1528 O O . LEU A 1 193 ? 2.104 -5.565 -2.060 1.00 98.75 193 LEU A O 1
ATOM 1532 N N . VAL A 1 194 ? 0.205 -5.983 -0.942 1.00 98.50 194 VAL A N 1
ATOM 1533 C CA . VAL A 1 194 ? -0.195 -7.101 -1.814 1.00 98.50 194 VAL A CA 1
ATOM 1534 C C . VAL A 1 194 ? -0.473 -6.585 -3.224 1.00 98.50 194 VAL A C 1
ATOM 1536 O O . VAL A 1 194 ? 0.039 -7.1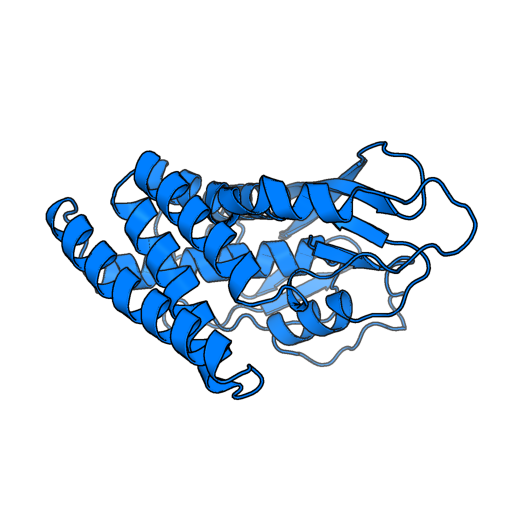58 -4.187 1.00 98.50 194 VAL A O 1
ATOM 1539 N N . SER A 1 195 ? -1.227 -5.491 -3.358 1.00 98.69 195 SER A N 1
ATOM 1540 C CA . SER A 1 195 ? -1.537 -4.899 -4.661 1.00 98.69 195 SER A CA 1
ATOM 1541 C C . SER A 1 195 ? -0.267 -4.452 -5.398 1.00 98.69 195 SER A C 1
ATOM 1543 O O . SER A 1 195 ? -0.091 -4.801 -6.563 1.00 98.69 195 SER A O 1
ATOM 1545 N N . LEU A 1 196 ? 0.680 -3.799 -4.715 1.00 98.62 196 LEU A N 1
ATOM 1546 C CA . LEU A 1 196 ? 1.972 -3.385 -5.273 1.00 98.62 196 LEU A CA 1
ATOM 1547 C C . LEU A 1 196 ? 2.821 -4.581 -5.723 1.00 98.62 196 LEU A C 1
ATOM 1549 O O . LEU A 1 196 ? 3.375 -4.569 -6.827 1.00 98.62 196 LEU A O 1
ATOM 1553 N N . TYR A 1 197 ? 2.902 -5.628 -4.896 1.00 98.25 197 TYR A N 1
ATOM 1554 C CA . TYR A 1 197 ? 3.621 -6.865 -5.211 1.00 98.25 197 TYR A CA 1
ATOM 1555 C C . TYR A 1 197 ? 3.075 -7.519 -6.490 1.00 98.25 197 TYR A C 1
ATOM 1557 O O . TYR A 1 197 ? 3.848 -7.847 -7.394 1.00 98.25 197 TYR A O 1
ATOM 1565 N N . LEU A 1 198 ? 1.748 -7.640 -6.609 1.00 97.62 198 LEU A N 1
ATOM 1566 C CA . LEU A 1 198 ? 1.090 -8.181 -7.802 1.00 97.62 198 LEU A CA 1
ATOM 1567 C C . LEU A 1 198 ? 1.315 -7.280 -9.027 1.00 97.62 198 LEU A C 1
ATOM 1569 O O . LEU A 1 198 ? 1.776 -7.747 -10.072 1.00 97.62 198 LEU A O 1
ATOM 1573 N N . CYS A 1 199 ? 1.052 -5.978 -8.892 1.00 97.94 199 CYS A N 1
ATOM 1574 C CA . CYS A 1 199 ? 1.136 -5.003 -9.979 1.00 97.94 199 CYS A CA 1
ATOM 1575 C C . CYS A 1 199 ? 2.541 -4.909 -10.582 1.00 97.94 199 CYS A C 1
ATOM 1577 O O . CYS A 1 199 ? 2.665 -4.850 -11.804 1.00 97.94 199 CYS A O 1
ATOM 1579 N N . CYS A 1 200 ? 3.602 -4.956 -9.769 1.00 96.81 200 CYS A N 1
ATOM 1580 C CA . CYS A 1 200 ? 4.984 -4.898 -10.262 1.00 96.81 200 CYS A CA 1
ATOM 1581 C C . CYS A 1 200 ? 5.499 -6.211 -10.888 1.00 96.81 200 CYS A C 1
ATOM 1583 O O . CYS A 1 200 ? 6.640 -6.282 -11.366 1.00 96.81 200 CYS A O 1
ATOM 1585 N N . GLY A 1 201 ? 4.668 -7.258 -10.900 1.00 95.44 201 GLY A N 1
ATOM 1586 C CA . GLY A 1 201 ? 5.021 -8.571 -11.433 1.00 95.44 201 GLY A CA 1
ATOM 1587 C C . GLY A 1 201 ? 6.071 -9.298 -10.593 1.00 95.44 201 GLY A C 1
ATOM 1588 O O . GLY A 1 201 ? 6.838 -10.093 -11.140 1.00 95.44 201 GLY A O 1
ATOM 1589 N N . ALA A 1 202 ? 6.149 -9.010 -9.289 1.00 94.69 202 ALA A N 1
ATOM 1590 C CA . ALA A 1 202 ? 6.995 -9.777 -8.388 1.00 94.69 202 ALA A CA 1
ATOM 1591 C C . ALA A 1 202 ? 6.491 -11.226 -8.306 1.00 94.69 202 ALA A C 1
ATOM 1593 O O . ALA A 1 202 ? 5.291 -11.491 -8.314 1.00 94.69 202 ALA A O 1
ATOM 1594 N N . ALA A 1 203 ? 7.423 -12.177 -8.255 1.00 92.75 203 ALA A N 1
ATOM 1595 C CA . ALA A 1 203 ? 7.092 -13.602 -8.204 1.00 92.75 203 ALA A CA 1
ATOM 1596 C C . ALA A 1 203 ? 7.989 -14.413 -7.253 1.00 92.75 203 ALA A C 1
ATOM 1598 O O . ALA A 1 203 ? 7.798 -15.626 -7.111 1.00 92.75 203 ALA A O 1
ATOM 1599 N N . ASP A 1 204 ? 8.966 -13.757 -6.625 1.00 91.94 204 ASP A N 1
ATOM 1600 C CA . ASP A 1 204 ? 9.859 -14.366 -5.643 1.00 91.94 204 ASP A CA 1
ATOM 1601 C C . ASP A 1 204 ? 9.135 -14.529 -4.302 1.00 91.94 204 ASP A C 1
ATOM 1603 O O . ASP A 1 204 ? 8.382 -13.631 -3.915 1.00 91.94 204 ASP A O 1
ATOM 1607 N N . PRO A 1 205 ? 9.351 -15.628 -3.557 1.00 95.75 205 PRO A N 1
ATOM 1608 C CA . PRO A 1 205 ? 8.726 -15.812 -2.257 1.00 95.75 205 PRO A CA 1
ATOM 1609 C C . PRO A 1 205 ? 8.973 -14.617 -1.331 1.00 95.75 205 PRO A C 1
ATOM 1611 O O . PRO A 1 205 ? 10.113 -14.181 -1.138 1.00 95.75 205 PRO A O 1
ATOM 1614 N N . ALA A 1 206 ? 7.902 -14.113 -0.725 1.00 97.31 206 ALA A N 1
ATOM 1615 C CA . ALA A 1 206 ? 7.960 -12.921 0.107 1.00 97.31 206 ALA A CA 1
ATOM 1616 C C . ALA A 1 206 ? 7.148 -13.062 1.397 1.00 97.31 206 ALA A C 1
ATOM 1618 O O . ALA A 1 206 ? 6.126 -13.743 1.435 1.00 97.31 206 ALA A O 1
ATOM 1619 N N . GLU A 1 207 ? 7.613 -12.413 2.462 1.00 98.19 207 GLU A N 1
ATOM 1620 C CA . GLU A 1 207 ? 6.911 -12.251 3.737 1.00 98.19 207 GLU A CA 1
ATOM 1621 C C . GLU A 1 207 ? 6.417 -10.807 3.869 1.00 98.19 207 GLU A C 1
ATOM 1623 O O . GLU A 1 207 ? 7.176 -9.858 3.646 1.00 98.19 207 GLU A O 1
ATOM 1628 N N . PHE A 1 208 ? 5.146 -10.641 4.232 1.00 98.06 208 PHE A N 1
ATOM 1629 C CA . PHE A 1 208 ? 4.555 -9.332 4.492 1.00 98.06 208 PHE A CA 1
ATOM 1630 C C . PHE A 1 208 ? 4.899 -8.870 5.916 1.00 98.06 208 PHE A C 1
ATOM 1632 O O . PHE A 1 208 ? 4.923 -9.690 6.840 1.00 98.06 208 PHE A O 1
ATOM 1639 N N . PRO A 1 209 ? 5.175 -7.570 6.121 1.00 97.00 209 PRO A N 1
ATOM 1640 C CA . PRO A 1 209 ? 5.573 -7.046 7.423 1.00 97.00 209 PRO A CA 1
ATOM 1641 C C . PRO A 1 209 ? 4.415 -7.015 8.429 1.00 97.00 209 PRO A C 1
ATOM 1643 O O . PRO A 1 209 ? 4.659 -7.121 9.633 1.00 97.00 209 PRO A O 1
ATOM 1646 N N . GLN A 1 210 ? 3.169 -6.891 7.959 1.00 96.44 210 GLN A N 1
ATOM 1647 C CA . GLN A 1 210 ? 1.990 -6.915 8.820 1.00 96.44 210 GLN A CA 1
ATOM 1648 C C . GLN A 1 210 ? 1.823 -8.283 9.483 1.00 96.44 210 GLN A C 1
ATOM 1650 O O . GLN A 1 210 ? 2.057 -9.334 8.881 1.00 96.44 210 GLN A O 1
ATOM 1655 N N . ARG A 1 211 ? 1.392 -8.260 10.747 1.00 94.81 211 ARG A N 1
ATOM 1656 C CA . ARG A 1 211 ? 1.095 -9.462 11.526 1.00 94.81 211 ARG A CA 1
ATOM 1657 C C . ARG A 1 211 ? -0.309 -9.375 12.082 1.00 94.81 211 ARG A C 1
ATOM 1659 O O . ARG A 1 211 ? -0.616 -8.465 12.842 1.00 94.81 211 ARG A O 1
ATOM 1666 N N . PHE A 1 212 ? -1.118 -10.382 11.793 1.00 94.62 212 PHE A N 1
ATOM 1667 C CA . PHE A 1 212 ? -2.476 -10.472 12.313 1.00 94.62 212 PHE A CA 1
ATOM 1668 C C . PHE A 1 212 ? -2.504 -11.533 13.412 1.00 94.62 212 PHE A C 1
ATOM 1670 O O . PHE A 1 212 ? -2.210 -12.703 13.166 1.00 94.62 212 PHE A O 1
ATOM 1677 N N . GLN A 1 213 ? -2.747 -11.097 14.655 1.00 91.25 213 GLN A N 1
ATOM 1678 C CA . GLN A 1 213 ? -2.631 -11.931 15.864 1.00 91.25 213 GLN A CA 1
ATOM 1679 C C . GLN A 1 213 ? -1.277 -12.667 15.962 1.00 91.25 213 GLN A C 1
ATOM 1681 O O . GLN A 1 213 ? -1.201 -13.850 16.279 1.00 91.25 213 GLN A O 1
ATOM 1686 N N . GLY A 1 214 ? -0.182 -11.975 15.627 1.00 92.69 214 GLY A N 1
ATOM 1687 C CA . GLY A 1 214 ? 1.175 -12.540 15.642 1.00 92.69 214 GLY A CA 1
ATOM 1688 C C . GLY A 1 214 ? 1.507 -13.463 14.461 1.00 92.69 214 GLY A C 1
ATOM 1689 O O . GLY A 1 214 ? 2.674 -13.821 14.286 1.00 92.69 214 GLY A O 1
ATOM 1690 N N . THR A 1 215 ? 0.528 -13.791 13.617 1.00 95.50 215 THR A N 1
ATOM 1691 C CA . THR A 1 215 ? 0.727 -14.628 12.433 1.00 95.50 215 THR A CA 1
ATOM 1692 C C . THR A 1 215 ? 1.371 -13.824 11.315 1.00 95.50 215 THR A C 1
ATOM 1694 O O . THR A 1 215 ? 0.927 -12.724 10.988 1.00 95.50 215 THR A O 1
ATOM 1697 N N . ARG A 1 216 ? 2.429 -14.384 10.725 1.00 96.12 216 ARG A N 1
ATOM 1698 C CA . ARG A 1 216 ? 3.091 -13.832 9.539 1.00 96.12 216 ARG A CA 1
ATOM 1699 C C . ARG A 1 216 ? 2.416 -14.376 8.291 1.00 96.12 216 ARG A C 1
ATOM 1701 O O . ARG A 1 216 ? 2.128 -15.570 8.235 1.00 96.12 216 ARG A O 1
ATOM 1708 N N . ILE A 1 217 ? 2.231 -13.518 7.297 1.00 97.38 217 ILE A N 1
ATOM 1709 C CA . ILE A 1 217 ? 1.692 -13.905 5.996 1.00 97.38 217 ILE A CA 1
ATOM 1710 C C . ILE A 1 217 ? 2.827 -13.933 4.982 1.00 97.38 217 ILE A C 1
ATOM 1712 O O . ILE A 1 217 ? 3.653 -13.021 4.921 1.00 97.38 217 ILE A O 1
ATOM 1716 N N . ARG A 1 218 ? 2.869 -14.993 4.180 1.00 97.44 218 ARG A N 1
ATOM 1717 C CA . ARG A 1 218 ? 3.824 -15.164 3.085 1.00 97.44 218 ARG A CA 1
ATOM 1718 C C . ARG A 1 218 ? 3.089 -15.405 1.783 1.00 97.44 218 ARG A C 1
ATOM 1720 O O . ARG A 1 218 ? 2.020 -16.000 1.804 1.00 97.44 218 ARG A O 1
ATOM 1727 N N . VAL A 1 219 ? 3.699 -15.012 0.674 1.00 96.88 219 VAL A N 1
ATOM 1728 C CA . VAL A 1 219 ? 3.251 -15.340 -0.680 1.00 96.88 219 VAL A CA 1
ATOM 1729 C C . VAL A 1 219 ? 4.346 -16.092 -1.422 1.00 96.88 219 VAL A C 1
ATOM 1731 O O . VAL A 1 219 ? 5.540 -15.846 -1.237 1.00 96.88 219 VAL A O 1
ATOM 1734 N N . ARG A 1 220 ? 3.935 -17.019 -2.281 1.00 95.19 220 ARG A N 1
ATOM 1735 C CA . ARG A 1 220 ? 4.792 -17.685 -3.263 1.00 95.19 220 ARG A CA 1
ATOM 1736 C C . ARG A 1 220 ? 4.023 -17.860 -4.565 1.00 95.19 220 ARG A C 1
ATOM 1738 O O . ARG A 1 220 ? 2.815 -18.061 -4.542 1.00 95.19 220 ARG A O 1
ATOM 1745 N N . CYS A 1 221 ? 4.714 -17.823 -5.695 1.00 92.19 221 CYS A N 1
ATOM 1746 C CA . CYS A 1 221 ? 4.088 -18.023 -6.997 1.00 92.19 221 CYS A CA 1
ATOM 1747 C C . CYS A 1 221 ? 4.270 -19.476 -7.480 1.00 92.19 221 CYS A C 1
ATOM 1749 O O . CYS A 1 221 ? 5.401 -19.941 -7.650 1.00 92.19 221 CYS A O 1
ATOM 1751 N N . GLU A 1 222 ? 3.170 -20.186 -7.738 1.00 89.62 222 GLU A N 1
ATOM 1752 C CA . GLU A 1 222 ? 3.138 -21.517 -8.355 1.00 89.62 222 GLU A CA 1
ATOM 1753 C C . GLU A 1 222 ? 2.477 -21.459 -9.738 1.00 89.62 222 GLU A C 1
ATOM 1755 O O . GLU A 1 222 ? 1.259 -21.476 -9.879 1.00 89.62 222 GLU A O 1
ATOM 1760 N N . GLY A 1 223 ? 3.303 -21.399 -10.788 1.00 87.00 223 GLY A N 1
ATOM 1761 C CA . GLY A 1 223 ? 2.770 -21.213 -12.144 1.00 87.00 223 GLY A CA 1
ATOM 1762 C C . GLY A 1 223 ? 2.301 -19.774 -12.302 1.00 87.00 223 GLY A C 1
ATOM 1763 O O . GLY A 1 223 ? 3.127 -18.879 -12.122 1.00 87.00 223 GLY A O 1
ATOM 1764 N N . ASP A 1 224 ? 1.010 -19.593 -12.574 1.00 87.88 224 ASP A N 1
ATOM 1765 C CA . ASP A 1 224 ? 0.352 -18.284 -12.695 1.00 87.88 224 ASP A CA 1
ATOM 1766 C C . ASP A 1 224 ? -0.447 -17.900 -11.434 1.00 87.88 224 ASP A C 1
ATOM 1768 O O . ASP A 1 224 ? -1.123 -16.874 -11.410 1.00 87.88 224 ASP A O 1
ATOM 1772 N N . MET A 1 225 ? -0.380 -18.726 -10.383 1.00 92.75 225 MET A N 1
ATOM 1773 C CA . MET A 1 225 ? -1.140 -18.547 -9.148 1.00 92.75 225 MET A CA 1
ATOM 1774 C C . MET A 1 225 ? -0.253 -18.056 -7.999 1.00 92.75 225 MET A C 1
ATOM 1776 O O . MET A 1 225 ? 0.859 -18.552 -7.794 1.00 92.75 225 MET A O 1
ATOM 1780 N N . PHE A 1 226 ? -0.760 -17.102 -7.225 1.00 95.75 226 PHE A N 1
ATOM 1781 C CA . PHE A 1 226 ? -0.162 -16.600 -5.994 1.00 95.75 226 PHE A CA 1
ATOM 1782 C C . PHE A 1 226 ? -0.779 -17.318 -4.805 1.00 95.75 226 PHE A C 1
ATOM 1784 O O . PHE A 1 226 ? -1.972 -17.194 -4.558 1.00 95.75 226 PHE A O 1
ATOM 1791 N N . LEU A 1 227 ? 0.049 -18.065 -4.083 1.00 95.69 227 LEU A N 1
ATOM 1792 C CA . LEU A 1 227 ? -0.352 -18.843 -2.923 1.00 95.69 227 LEU A CA 1
ATOM 1793 C C . LEU A 1 227 ? 0.057 -18.143 -1.642 1.00 95.69 227 LEU A C 1
ATOM 1795 O O . LEU A 1 227 ? 1.254 -17.922 -1.418 1.00 95.69 227 LEU A O 1
ATOM 1799 N N . PHE A 1 228 ? -0.919 -17.861 -0.789 1.00 96.31 228 PHE A N 1
ATOM 1800 C CA . PHE A 1 228 ? -0.674 -17.275 0.517 1.00 96.31 228 PHE A CA 1
ATOM 1801 C C . PHE A 1 228 ? -0.568 -18.336 1.615 1.00 96.31 228 PHE A C 1
ATOM 1803 O O . PHE A 1 228 ? -1.216 -19.381 1.599 1.00 96.31 228 PHE A O 1
ATOM 1810 N N . THR A 1 229 ? 0.309 -18.102 2.587 1.00 95.38 229 THR A N 1
ATOM 1811 C CA . THR A 1 229 ? 0.472 -18.970 3.757 1.00 95.38 229 THR A CA 1
ATOM 1812 C C . THR A 1 229 ? 0.546 -18.122 5.028 1.00 95.38 229 THR A C 1
ATOM 1814 O O . THR A 1 229 ? 1.508 -17.362 5.177 1.00 95.38 229 THR A O 1
ATOM 1817 N N . PRO A 1 230 ? -0.422 -18.261 5.955 1.00 95.19 230 PRO A N 1
ATOM 1818 C CA . PRO A 1 230 ? -1.659 -19.049 5.817 1.00 95.19 230 PRO A CA 1
ATOM 1819 C C . PRO A 1 230 ? -2.561 -18.531 4.675 1.00 95.19 230 PRO A C 1
ATOM 1821 O O . PRO A 1 230 ? -2.340 -17.411 4.212 1.00 95.19 230 PRO A O 1
ATOM 1824 N N . PRO A 1 231 ? -3.558 -19.313 4.217 1.00 94.19 231 PRO A N 1
ATOM 1825 C CA . PRO A 1 231 ? -4.549 -18.820 3.264 1.00 94.19 231 PRO A CA 1
ATOM 1826 C C . PRO A 1 231 ? -5.259 -17.584 3.826 1.00 94.19 231 PRO A C 1
ATOM 1828 O O . PRO A 1 231 ? -5.758 -17.617 4.952 1.00 94.19 231 PRO A O 1
ATOM 1831 N N . VAL A 1 232 ? -5.269 -16.499 3.051 1.00 94.50 232 VAL A N 1
ATOM 1832 C CA . VAL A 1 232 ? -5.930 -15.222 3.406 1.00 94.50 232 VAL A CA 1
ATOM 1833 C C . VAL A 1 232 ? -7.135 -14.935 2.511 1.00 94.50 232 VAL A C 1
ATOM 1835 O O . VAL A 1 232 ? -7.922 -14.048 2.822 1.00 94.50 232 VAL A O 1
ATOM 1838 N N . PHE A 1 233 ? -7.267 -15.665 1.400 1.00 91.88 233 PHE A N 1
ATOM 1839 C CA . PHE A 1 233 ? -8.240 -15.419 0.336 1.00 91.88 233 PHE A CA 1
ATOM 1840 C C . PHE A 1 233 ? -9.044 -16.691 0.028 1.00 91.88 233 PHE A C 1
ATOM 1842 O O . PHE A 1 233 ? -8.993 -17.217 -1.081 1.00 91.88 233 PHE A O 1
ATOM 1849 N N . GLY A 1 234 ? -9.771 -17.202 1.026 1.00 80.25 234 GLY A N 1
ATOM 1850 C CA . GLY A 1 234 ? -10.856 -18.178 0.867 1.00 80.25 234 GLY A CA 1
ATOM 1851 C C . GLY A 1 234 ? -10.631 -19.299 -0.157 1.00 80.25 234 GLY A C 1
ATOM 1852 O O . GLY A 1 234 ? -9.664 -20.054 -0.090 1.00 80.25 234 GLY A O 1
ATOM 1853 N N . ARG A 1 235 ? -11.562 -19.425 -1.114 1.00 79.31 235 ARG A N 1
ATOM 1854 C CA . ARG A 1 235 ? -11.543 -20.432 -2.201 1.00 79.31 235 ARG A CA 1
ATOM 1855 C C . ARG A 1 235 ? -10.711 -20.018 -3.424 1.00 79.31 235 ARG A C 1
ATOM 1857 O O . ARG A 1 235 ? -10.877 -20.594 -4.499 1.00 79.31 235 ARG A O 1
ATOM 1864 N N . GLY A 1 236 ? -9.838 -19.034 -3.255 1.00 84.44 236 GLY A N 1
ATOM 1865 C CA . GLY A 1 236 ? -9.117 -18.377 -4.329 1.00 84.44 236 GLY A CA 1
ATOM 1866 C C . GLY A 1 236 ? -9.950 -17.333 -5.073 1.00 84.44 236 GLY A C 1
ATOM 1867 O O . GLY A 1 236 ? -11.182 -17.357 -5.087 1.00 84.44 236 GLY A O 1
ATOM 1868 N N . VAL A 1 237 ? -9.254 -16.374 -5.676 1.00 91.50 237 VAL A N 1
ATOM 1869 C CA . VAL A 1 237 ? -9.820 -15.181 -6.305 1.00 91.50 237 VAL A CA 1
ATOM 1870 C C . VAL A 1 237 ? -9.104 -14.910 -7.626 1.00 91.50 237 VAL A C 1
ATOM 1872 O O . VAL A 1 237 ? -7.879 -14.962 -7.697 1.00 91.50 237 VAL A O 1
ATOM 1875 N N . ALA A 1 238 ? -9.870 -14.567 -8.662 1.00 95.06 238 ALA A N 1
ATOM 1876 C CA . ALA A 1 238 ? -9.349 -13.962 -9.882 1.00 95.06 238 ALA A CA 1
ATOM 1877 C C . ALA A 1 238 ? -9.639 -12.454 -9.873 1.00 95.06 238 ALA A C 1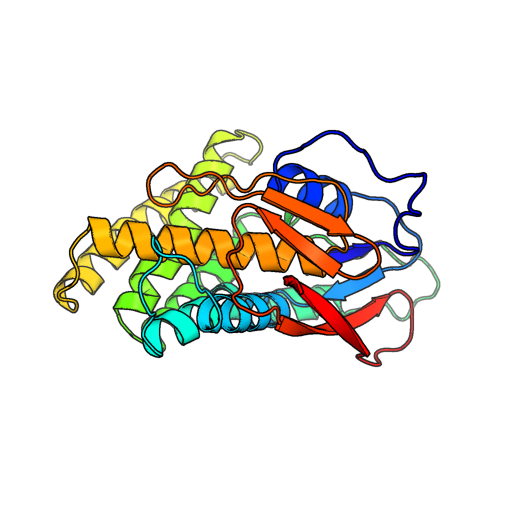
ATOM 1879 O O . ALA A 1 238 ? -10.803 -12.052 -9.859 1.00 95.06 238 ALA A O 1
ATOM 1880 N N . LEU A 1 239 ? -8.588 -11.636 -9.870 1.00 95.88 239 LEU A N 1
ATOM 1881 C CA . LEU A 1 239 ? -8.660 -10.174 -9.967 1.00 95.88 239 LEU A CA 1
ATOM 1882 C C . LEU A 1 239 ? -7.889 -9.699 -11.195 1.00 95.88 239 LEU A C 1
ATOM 1884 O O . LEU A 1 239 ? -7.190 -10.478 -11.843 1.00 95.88 239 LEU A O 1
ATOM 1888 N N . GLY A 1 240 ? -7.980 -8.413 -11.507 1.00 95.12 240 GLY A N 1
ATOM 1889 C CA . GLY A 1 240 ? -7.100 -7.814 -12.494 1.00 95.12 240 GLY A CA 1
ATOM 1890 C C . GLY A 1 240 ? -6.982 -6.313 -12.325 1.00 95.12 240 GLY A C 1
ATOM 1891 O O . GLY A 1 240 ? -7.792 -5.691 -11.646 1.00 95.12 240 GLY A O 1
ATOM 1892 N N . VAL A 1 241 ? -5.960 -5.740 -12.952 1.00 96.44 241 VAL A N 1
ATOM 1893 C CA . VAL A 1 241 ? -5.695 -4.300 -12.908 1.00 96.44 241 VAL A CA 1
ATOM 1894 C C . VAL A 1 241 ? -5.516 -3.747 -14.313 1.00 96.44 241 VAL A C 1
ATOM 1896 O O . VAL A 1 241 ? -4.966 -4.417 -15.191 1.00 96.44 241 VAL A O 1
ATOM 1899 N N . SER A 1 242 ? -5.992 -2.526 -14.537 1.00 94.88 242 SER A N 1
ATOM 1900 C CA . SER A 1 242 ? -5.730 -1.797 -15.775 1.00 94.88 242 SER A CA 1
ATOM 1901 C C . SER A 1 242 ? -4.248 -1.449 -15.870 1.00 94.88 242 SER A C 1
ATOM 1903 O O . SER A 1 242 ? -3.647 -0.952 -14.921 1.00 94.88 242 SER A O 1
ATOM 1905 N N . ALA A 1 243 ? -3.649 -1.701 -17.028 1.00 93.94 243 ALA A N 1
ATOM 1906 C CA . ALA A 1 243 ? -2.255 -1.386 -17.284 1.00 93.94 243 ALA A CA 1
ATOM 1907 C C . ALA A 1 243 ? -2.036 -0.961 -18.733 1.00 93.94 243 ALA A C 1
ATOM 1909 O O . ALA A 1 243 ? -2.737 -1.403 -19.642 1.00 93.94 243 ALA A O 1
ATOM 1910 N N . ARG A 1 244 ? -1.027 -0.128 -18.976 1.00 91.69 244 ARG A N 1
ATOM 1911 C CA . ARG A 1 244 ? -0.675 0.359 -20.320 1.00 91.69 244 ARG A CA 1
ATOM 1912 C C . ARG A 1 244 ? 0.747 -0.028 -20.671 1.00 91.69 244 ARG A C 1
ATOM 1914 O O . ARG A 1 244 ? 1.611 -0.071 -19.802 1.00 91.69 244 ARG A O 1
ATOM 1921 N N . ARG A 1 245 ? 1.009 -0.320 -21.943 1.00 90.44 245 ARG A N 1
ATOM 1922 C CA . ARG A 1 245 ? 2.343 -0.742 -22.382 1.00 90.44 245 ARG A CA 1
ATOM 1923 C C . ARG A 1 245 ? 3.238 0.467 -22.642 1.00 90.44 245 ARG A C 1
ATOM 1925 O O . ARG A 1 245 ? 2.813 1.418 -23.289 1.00 90.44 245 ARG A O 1
ATOM 1932 N N . TYR A 1 246 ? 4.491 0.398 -22.203 1.00 87.56 246 TYR A N 1
ATOM 1933 C CA . TYR A 1 246 ? 5.492 1.439 -22.432 1.00 87.56 246 TYR A CA 1
ATOM 1934 C C . TYR A 1 246 ? 6.850 0.848 -22.834 1.00 87.56 246 TYR A C 1
ATOM 1936 O O . TYR A 1 246 ? 7.262 -0.135 -22.226 1.00 87.56 246 TYR A O 1
ATOM 1944 N N . PRO A 1 247 ? 7.579 1.431 -23.804 1.00 84.00 247 PRO A N 1
ATOM 1945 C CA . PRO A 1 247 ? 7.053 2.329 -24.830 1.00 84.00 247 PRO A CA 1
ATOM 1946 C C . PRO A 1 247 ? 6.070 1.565 -25.736 1.00 84.00 247 PRO A C 1
ATOM 1948 O O . PRO A 1 247 ? 6.254 0.370 -25.984 1.00 84.00 247 PRO A O 1
ATOM 1951 N N . GLY A 1 248 ? 5.019 2.221 -26.232 1.00 72.94 248 GLY A N 1
ATOM 1952 C CA . GLY A 1 248 ? 4.047 1.565 -27.111 1.00 72.94 248 GLY A CA 1
ATOM 1953 C C . GLY A 1 248 ? 2.679 2.239 -27.172 1.00 72.94 248 GLY A C 1
ATOM 1954 O O . GLY A 1 248 ? 2.508 3.371 -26.727 1.00 72.94 248 GLY A O 1
ATOM 1955 N N . GLU A 1 249 ? 1.711 1.535 -27.766 1.00 64.06 249 GLU A N 1
ATOM 1956 C CA . GLU A 1 249 ? 0.332 2.010 -27.914 1.00 64.06 249 GLU A CA 1
ATOM 1957 C C . GLU A 1 249 ? -0.302 2.352 -26.559 1.00 64.06 249 GLU A C 1
ATOM 1959 O O . GLU A 1 249 ? -0.202 1.587 -25.602 1.00 64.06 249 GLU A O 1
ATOM 1964 N N . LYS A 1 250 ? -1.075 3.447 -26.513 1.00 67.00 250 LYS A N 1
ATOM 1965 C CA . LYS A 1 250 ? -1.866 3.867 -25.340 1.00 67.00 250 LYS A CA 1
ATOM 1966 C C . LYS A 1 250 ? -3.026 2.919 -24.991 1.00 67.00 250 LYS A C 1
ATOM 1968 O O . LYS A 1 250 ? -3.884 3.277 -24.190 1.00 67.00 250 LYS A O 1
ATOM 1973 N N . ARG A 1 251 ? -3.098 1.735 -25.605 1.00 67.50 251 ARG A N 1
ATOM 1974 C CA . ARG A 1 251 ? -4.151 0.760 -25.322 1.00 67.50 251 ARG A CA 1
ATOM 1975 C C . ARG A 1 251 ? -3.938 0.172 -23.933 1.00 67.50 251 ARG A C 1
ATOM 1977 O O . ARG A 1 251 ? -2.882 -0.388 -23.641 1.00 67.50 251 ARG A O 1
ATOM 1984 N N . SER A 1 252 ? -4.965 0.295 -23.103 1.00 81.50 252 SER A N 1
ATOM 1985 C CA . SER A 1 252 ? -5.025 -0.377 -21.813 1.00 81.50 252 SER A CA 1
ATOM 1986 C C . SER A 1 252 ? -5.304 -1.867 -22.013 1.00 81.50 252 SER A C 1
ATOM 1988 O O . SER A 1 252 ? -6.142 -2.250 -22.830 1.00 81.50 252 SER A O 1
ATOM 1990 N N . ALA A 1 253 ? -4.599 -2.700 -21.260 1.00 89.62 253 ALA A N 1
ATOM 1991 C CA . ALA A 1 253 ? -4.865 -4.118 -21.079 1.00 89.62 253 ALA A CA 1
ATOM 1992 C C . ALA A 1 253 ? -5.230 -4.371 -19.611 1.00 89.62 253 ALA A C 1
ATOM 1994 O O . ALA A 1 253 ? -4.867 -3.587 -18.737 1.00 89.62 253 ALA A O 1
ATOM 1995 N N . SER A 1 254 ? -5.930 -5.470 -19.336 1.00 93.56 254 SER A N 1
ATOM 1996 C CA . SER A 1 254 ? -6.119 -5.951 -17.967 1.00 93.56 254 SER A CA 1
ATOM 1997 C C . SER A 1 254 ? -5.060 -7.008 -17.665 1.00 93.56 254 SER A C 1
ATOM 1999 O O . SER A 1 254 ? -4.929 -7.976 -18.417 1.00 93.56 254 SER A O 1
ATOM 2001 N N . LEU A 1 255 ? -4.283 -6.810 -16.601 1.00 93.50 255 LEU A N 1
ATOM 2002 C CA . LEU A 1 255 ? -3.351 -7.811 -16.087 1.00 93.50 255 LEU A CA 1
ATOM 2003 C C . LEU A 1 255 ? -4.088 -8.688 -15.069 1.00 93.50 255 LEU A C 1
ATOM 2005 O O . LEU A 1 255 ? -4.523 -8.148 -14.053 1.00 93.50 255 LEU A O 1
ATOM 2009 N N . PRO A 1 256 ? -4.251 -9.998 -15.320 1.00 95.88 256 PRO A N 1
ATOM 2010 C CA . PRO A 1 256 ? -4.961 -10.884 -14.407 1.00 95.88 256 PRO A CA 1
ATOM 2011 C C . PRO A 1 256 ? -4.061 -11.374 -13.265 1.00 95.88 256 PRO A C 1
ATOM 2013 O O . PRO A 1 256 ? -2.871 -11.630 -13.458 1.00 95.88 256 PRO A O 1
ATOM 2016 N N . PHE A 1 257 ? -4.662 -11.596 -12.098 1.00 95.81 257 PHE A N 1
ATOM 2017 C CA . PHE A 1 257 ? -4.040 -12.202 -10.924 1.00 95.81 257 PHE A CA 1
ATOM 2018 C C . PHE A 1 257 ? -4.909 -13.351 -10.421 1.00 95.81 257 PHE A C 1
ATOM 2020 O O . PHE A 1 257 ? -6.082 -13.153 -10.106 1.00 95.81 257 PHE A O 1
ATOM 2027 N N . LEU A 1 258 ? -4.327 -14.547 -10.331 1.00 94.94 258 LEU A N 1
ATOM 2028 C CA . LEU A 1 258 ? -4.955 -15.714 -9.716 1.00 94.94 258 LEU A CA 1
ATOM 2029 C C . LEU A 1 258 ? -4.371 -15.889 -8.317 1.00 94.94 258 LEU A C 1
ATOM 2031 O O . LEU A 1 258 ? -3.163 -16.059 -8.174 1.00 94.94 258 LEU A O 1
ATOM 2035 N N . ILE A 1 259 ? -5.208 -15.828 -7.290 1.00 94.62 259 ILE A N 1
ATOM 2036 C CA . ILE A 1 259 ? -4.803 -15.850 -5.882 1.00 94.62 259 ILE A CA 1
ATOM 2037 C C . ILE A 1 259 ? -5.470 -17.044 -5.206 1.00 94.62 259 ILE A C 1
ATOM 2039 O O . ILE A 1 259 ? -6.642 -17.292 -5.478 1.00 94.62 259 ILE A O 1
ATOM 2043 N N . ALA A 1 260 ? -4.759 -17.768 -4.342 1.00 86.62 260 ALA A N 1
ATOM 2044 C CA . ALA A 1 260 ? -5.315 -18.814 -3.482 1.00 86.62 260 ALA A CA 1
ATOM 2045 C C . ALA A 1 260 ? -4.611 -18.893 -2.117 1.00 86.62 260 ALA A C 1
ATOM 2047 O O . ALA A 1 260 ? -3.481 -18.367 -1.970 1.00 86.62 260 ALA A O 1
#

Foldseek 3Di:
DQKAAPPFDDPVRFDQDAAALVVLLVCLLPDDHPKTWDFQLLLLQLQLLVLLCQFDDPLDDNDDPLLSVLSSLLQVLCVVVSVVLVPDPPDPPDDDPRHGPVNDALVVVLSRLVVSLVVSVVSHLLSNLLSLVLVLVVLVVVLVVVPHDPVSNVVSVVSNVVSVVSNVVSVVVDDDDPVRSVSSSLSSQQSSSVSSSVRNSRAHKYWYPRDRVNDIKIWHDDPQEIEIVVAGRPPWDKDWTWIAMPPDDRDIDTDIYIYD

Nearest PDB structures (foldseek):
  5hyh-assembly1_A  TM=2.851E-01  e=8.864E-01  Streptomyces venezuelae ATCC 10712
  8gr5-assembly1_A  TM=2.409E-01  e=1.155E+00  Taiwanofungus camphoratus
  3q84-assembly2_H  TM=1.898E-01  e=2.070E+00  Homo sapiens
  8fbi-assembly1_A-3  TM=1.955E-01  e=5.667E+00  synthetic construct

Solvent-accessible surface area (backbone atoms only — not comparable to full-atom values): 13754 Å² total; per-residue (Å²): 51,45,36,16,45,42,76,69,81,50,84,89,71,50,53,84,61,78,40,48,38,66,57,47,35,50,53,36,50,69,49,89,57,82,31,29,38,44,26,42,46,43,42,40,14,40,41,12,15,58,47,55,76,46,60,45,36,96,72,54,78,92,74,51,70,50,50,32,50,16,38,24,27,48,33,53,30,34,61,68,61,44,51,64,73,60,66,71,68,93,52,94,84,67,88,70,82,80,68,35,58,87,74,57,52,62,79,58,50,53,54,19,50,54,44,4,23,54,52,8,36,72,66,29,54,68,17,21,37,29,41,35,50,47,52,33,52,52,41,52,56,55,60,73,64,72,79,69,54,76,70,45,46,52,52,42,52,53,47,41,53,48,41,55,56,51,40,57,62,41,51,80,76,53,87,72,54,71,68,55,48,52,51,52,24,45,51,42,56,45,26,46,51,52,27,46,28,57,62,23,60,54,59,48,29,21,34,47,89,55,59,51,89,81,42,64,40,31,41,38,54,61,89,80,32,38,39,38,42,64,60,39,34,69,93,39,48,81,50,62,36,60,28,29,45,36,83,65,62,89,58,71,45,74,50,77,44,39,38,52

Sequence (260 aa):
MVLNPLPAPSRAQRNRHLSCAWQAVENRQTEAARQWWLIAQIDHAVLAGDLAARLEFPAIPILSEEVIGAISAHDAGWTQLDVLDDHGSDSVAKLRPPRSFLEILPQQFLIAWTSSIQAAERIGPVGGIIVSEHFRRLGQARLATQRDTPEDVLRLEQFVWGESGRQTRLRTQVHSSRSELEHLTDILQFCDLVSLYLCCGAADPAEFPQRFQGTRIRVRCEGDMFLFTPPVFGRGVALGVSARRYPGEKRSASLPFLIA